Protein AF-E3KUC6-F1 (afdb_monomer)

Organism: Puccinia graminis f. sp. tritici (strain CRL 75-36-700-3 / race SCCL) (NCBI:txid418459)

Foldseek 3Di:
DDPVVVQLCCVPPVVPDDDDDDDPALCPLVVVVVVDPCVSDDDADAAFDALVQQLVLLLVLLVPDPLDDPVLSVVVNPDDSCLLCLQQPRHSVSSNQQSVLCSVPNDDSDNCSRPLLVVLLCLQPVCQPPDDALDHPVLLLVLLVCQLPDQQSKDAPVVNCVVSNPSNVVVCVVSLQKHWAAQHPNYDRGVVRDRGIMIHRSGSSNNSSSVVSNVVVVVD

Structure (mmCIF, N/CA/C/O backbone):
data_AF-E3KUC6-F1
#
_entry.id   AF-E3KUC6-F1
#
loop_
_atom_site.group_PDB
_atom_site.id
_atom_site.type_symbol
_atom_site.label_atom_id
_atom_site.label_alt_id
_atom_site.label_comp_id
_atom_site.label_asym_id
_atom_site.label_entity_id
_atom_site.label_seq_id
_atom_site.pdbx_PDB_ins_code
_atom_site.Cartn_x
_atom_site.Cartn_y
_atom_site.Cartn_z
_atom_site.occupancy
_atom_site.B_iso_or_equiv
_atom_site.auth_seq_id
_atom_site.auth_comp_id
_atom_site.auth_asym_id
_atom_site.auth_atom_id
_atom_site.pdbx_PDB_model_num
ATOM 1 N N . MET A 1 1 ? -1.853 -6.860 36.402 1.00 58.22 1 MET A N 1
ATOM 2 C CA . MET A 1 1 ? -2.004 -5.539 35.758 1.00 58.22 1 MET A CA 1
ATOM 3 C C . MET A 1 1 ? -1.285 -5.611 34.426 1.00 58.22 1 MET A C 1
ATOM 5 O O . MET A 1 1 ? -0.098 -5.914 34.433 1.00 58.22 1 MET A O 1
ATOM 9 N N . THR A 1 2 ? -1.995 -5.461 33.309 1.00 88.81 2 THR A N 1
ATOM 10 C CA . THR A 1 2 ? -1.381 -5.529 31.973 1.00 88.81 2 THR A CA 1
ATOM 11 C C . THR A 1 2 ? -0.718 -4.195 31.614 1.00 88.81 2 THR A C 1
ATOM 13 O O . THR A 1 2 ? -1.000 -3.165 32.232 1.00 88.81 2 THR A O 1
ATOM 16 N N . PHE A 1 3 ? 0.171 -4.193 30.615 1.00 91.38 3 PHE A N 1
ATOM 17 C CA . PHE A 1 3 ? 0.782 -2.958 30.107 1.00 91.38 3 PHE A CA 1
ATOM 18 C C . PHE A 1 3 ? -0.274 -1.938 29.647 1.00 91.38 3 PHE A C 1
ATOM 20 O O . PHE A 1 3 ? -0.135 -0.747 29.914 1.00 91.38 3 PHE A O 1
ATOM 27 N N . LEU A 1 4 ? -1.360 -2.400 29.021 1.00 92.25 4 LEU A N 1
ATOM 28 C CA . LEU A 1 4 ? -2.431 -1.526 28.542 1.00 92.25 4 LEU A CA 1
ATOM 29 C C . LEU A 1 4 ? -3.225 -0.897 29.696 1.00 92.25 4 LEU A C 1
ATOM 31 O O . LEU A 1 4 ? -3.530 0.292 29.639 1.00 92.25 4 LEU A O 1
ATOM 35 N N . ASP A 1 5 ? -3.461 -1.629 30.791 1.00 91.19 5 ASP A N 1
ATOM 36 C CA . ASP A 1 5 ? -4.077 -1.057 32.001 1.00 91.19 5 ASP A CA 1
ATOM 37 C C . ASP A 1 5 ? -3.212 0.061 32.597 1.00 91.19 5 ASP A C 1
ATOM 39 O O . ASP A 1 5 ? -3.712 1.098 33.046 1.00 91.19 5 ASP A O 1
ATOM 43 N N . PHE A 1 6 ? -1.892 -0.147 32.601 1.00 93.25 6 PHE A N 1
ATOM 44 C CA . PHE A 1 6 ? -0.929 0.868 33.012 1.00 93.25 6 PHE A CA 1
ATOM 45 C C . PHE A 1 6 ? -0.977 2.086 32.090 1.00 93.25 6 PHE A C 1
ATOM 47 O O . PHE A 1 6 ? -1.080 3.209 32.589 1.00 93.25 6 PHE A O 1
ATOM 54 N N . ALA A 1 7 ? -0.964 1.869 30.774 1.00 93.38 7 ALA A N 1
ATOM 55 C CA . ALA A 1 7 ? -1.003 2.931 29.781 1.00 93.38 7 ALA A CA 1
ATOM 56 C C . ALA A 1 7 ? -2.266 3.790 29.927 1.00 93.38 7 ALA A C 1
ATOM 58 O O . ALA A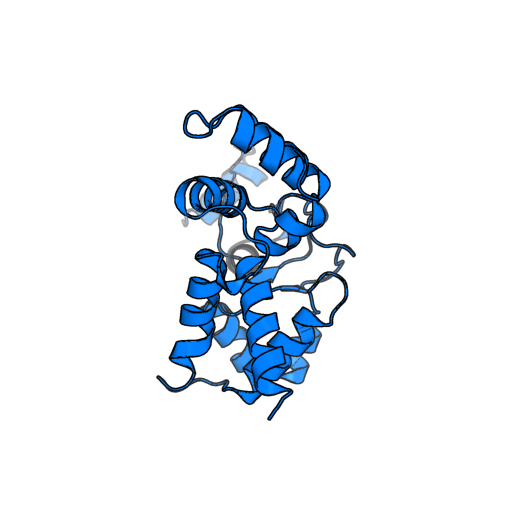 1 7 ? -2.168 5.014 30.030 1.00 93.38 7 ALA A O 1
ATOM 59 N N . VAL A 1 8 ? -3.441 3.162 30.044 1.00 92.19 8 VAL A N 1
ATOM 60 C CA . VAL A 1 8 ? -4.716 3.864 30.252 1.00 92.19 8 VAL A CA 1
ATOM 61 C C . VAL A 1 8 ? -4.691 4.652 31.558 1.00 92.19 8 VAL A C 1
ATOM 63 O O . VAL A 1 8 ? -5.057 5.827 31.569 1.00 92.19 8 VAL A O 1
ATOM 66 N N . ARG A 1 9 ? -4.224 4.062 32.666 1.00 93.25 9 ARG A N 1
ATOM 67 C CA . ARG A 1 9 ? -4.140 4.771 33.955 1.00 93.25 9 ARG A CA 1
ATOM 68 C C . ARG A 1 9 ? -3.259 6.017 33.861 1.00 93.25 9 ARG A C 1
ATOM 70 O O . ARG A 1 9 ? -3.657 7.076 34.342 1.00 93.25 9 ARG A O 1
ATOM 77 N N . MET A 1 10 ? -2.082 5.891 33.257 1.00 95.00 10 MET A N 1
ATOM 78 C CA . MET A 1 10 ? -1.089 6.963 33.212 1.00 95.00 10 MET A CA 1
ATOM 79 C C . MET A 1 10 ? -1.471 8.113 32.275 1.00 95.00 10 MET A C 1
ATOM 81 O O . MET A 1 10 ? -1.163 9.266 32.579 1.00 95.00 10 MET A O 1
ATOM 85 N N . THR A 1 11 ? -2.167 7.809 31.178 1.00 93.06 11 THR A N 1
ATOM 86 C CA . THR A 1 11 ? -2.593 8.794 30.170 1.00 93.06 11 THR A CA 1
ATOM 87 C C . THR A 1 11 ? -3.912 9.478 30.537 1.00 93.06 11 THR A C 1
ATOM 89 O O . THR A 1 11 ? -4.032 10.690 30.385 1.00 93.06 11 THR A O 1
ATOM 92 N N . THR A 1 12 ? -4.890 8.739 31.077 1.00 89.69 12 THR A N 1
ATOM 93 C CA . THR A 1 12 ? -6.247 9.272 31.321 1.00 89.69 12 THR A CA 1
ATOM 94 C C . THR A 1 12 ? -6.461 9.753 32.756 1.00 89.69 12 THR A C 1
ATOM 96 O O . THR A 1 12 ? -6.907 10.882 32.969 1.00 89.69 12 THR A O 1
ATOM 99 N N . LYS A 1 13 ? -6.145 8.908 33.749 1.00 89.06 13 LYS A N 1
ATOM 100 C CA . LYS A 1 13 ? -6.438 9.168 35.168 1.00 89.06 13 LYS A CA 1
ATOM 101 C C . LYS A 1 13 ? -5.367 10.036 35.807 1.00 89.06 13 LYS A C 1
ATOM 103 O O . LYS A 1 13 ? -5.680 11.055 36.408 1.00 89.06 13 LYS A O 1
ATOM 108 N N . GLU A 1 14 ? -4.110 9.617 35.685 1.00 92.75 14 GLU A N 1
ATOM 109 C CA . GLU A 1 14 ? -2.987 10.308 36.323 1.00 92.75 14 GLU A CA 1
ATOM 110 C C . GLU A 1 14 ? -2.443 11.458 35.472 1.00 92.75 14 GLU A C 1
ATOM 112 O O . GLU A 1 14 ? -1.869 12.387 36.031 1.00 92.75 14 GLU A O 1
ATOM 117 N N . LYS A 1 15 ? -2.638 11.411 34.145 1.00 90.81 15 LYS A N 1
ATOM 118 C CA . LYS A 1 15 ? -2.183 12.428 33.179 1.00 90.81 15 LYS A CA 1
ATOM 119 C C . LYS A 1 15 ? -0.698 12.791 33.338 1.00 90.81 15 LYS A C 1
ATOM 121 O O . LYS A 1 15 ? -0.318 13.954 33.248 1.00 90.81 15 LYS A O 1
ATOM 126 N N . LYS A 1 16 ? 0.145 11.788 33.606 1.00 95.38 16 LYS A N 1
ATOM 127 C CA . LYS A 1 16 ? 1.585 11.967 33.882 1.00 95.38 16 LYS A CA 1
ATOM 128 C C . LYS A 1 16 ? 2.481 11.758 32.665 1.00 95.38 16 LYS A C 1
ATOM 130 O O . LYS A 1 16 ? 3.650 12.123 32.713 1.00 95.38 16 LYS A O 1
ATOM 135 N N . MET A 1 17 ? 1.968 11.134 31.607 1.00 94.19 17 MET A N 1
ATOM 136 C CA . MET A 1 17 ? 2.732 10.842 30.392 1.00 94.19 17 MET A CA 1
ATOM 137 C C . MET A 1 17 ? 1.820 10.718 29.175 1.00 94.19 17 MET A C 1
ATOM 139 O O . MET A 1 17 ? 0.646 10.365 29.299 1.00 9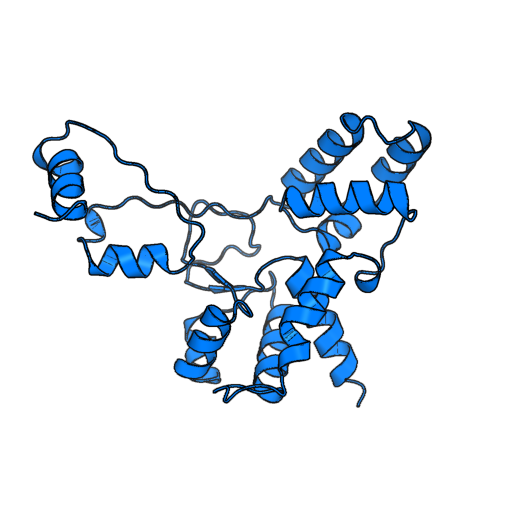4.19 17 MET A O 1
ATOM 143 N N . HIS A 1 18 ? 2.409 10.934 28.002 1.00 92.50 18 HIS A N 1
ATOM 144 C CA . HIS A 1 18 ? 1.843 10.549 26.715 1.00 92.50 18 HIS A CA 1
ATOM 145 C C . HIS A 1 18 ? 2.523 9.264 26.243 1.00 92.50 18 HIS A C 1
ATOM 147 O O . HIS A 1 18 ? 3.735 9.112 26.391 1.00 92.50 18 HIS A O 1
ATOM 153 N N . ILE A 1 19 ? 1.744 8.341 25.685 1.00 93.06 19 ILE A N 1
ATOM 154 C CA . ILE A 1 19 ? 2.250 7.085 25.128 1.00 93.06 19 ILE A CA 1
ATOM 155 C C . ILE A 1 19 ? 1.894 7.079 23.649 1.00 93.06 19 ILE A C 1
ATOM 157 O O . ILE A 1 19 ? 0.723 7.185 23.297 1.00 93.06 19 ILE A O 1
ATOM 161 N N . ILE A 1 20 ? 2.911 6.960 22.800 1.00 93.44 20 ILE A N 1
ATOM 162 C CA . ILE A 1 20 ? 2.752 6.845 21.351 1.00 93.44 20 ILE A CA 1
ATOM 163 C C . ILE A 1 20 ? 3.115 5.415 20.974 1.00 93.44 20 ILE A C 1
ATOM 165 O O . ILE A 1 20 ? 4.198 4.935 21.306 1.00 93.44 20 ILE A O 1
ATOM 169 N N . MET A 1 21 ? 2.199 4.738 20.289 1.00 92.38 21 MET A N 1
ATOM 170 C CA . MET A 1 21 ? 2.414 3.401 19.748 1.00 92.38 21 MET A CA 1
ATOM 171 C C . MET A 1 21 ? 2.437 3.493 18.228 1.00 92.38 21 MET A C 1
ATOM 173 O O . MET A 1 21 ? 1.585 4.151 17.633 1.00 92.38 21 MET A O 1
ATOM 177 N N . THR A 1 22 ? 3.401 2.827 17.602 1.00 93.62 22 THR A N 1
ATOM 178 C CA . THR A 1 22 ? 3.485 2.708 16.147 1.00 93.62 22 THR A CA 1
ATOM 179 C C . THR A 1 22 ? 3.367 1.241 15.762 1.00 93.62 22 THR A C 1
ATOM 181 O O . THR A 1 22 ? 3.875 0.358 16.452 1.00 93.62 22 THR A O 1
ATOM 184 N N . SER A 1 23 ? 2.657 0.974 14.671 1.00 92.69 23 SER A N 1
ATOM 185 C CA . SER A 1 23 ? 2.513 -0.367 14.117 1.00 92.69 23 SER A CA 1
ATOM 186 C C . SER A 1 23 ? 2.380 -0.278 12.604 1.00 92.69 23 SER A C 1
ATOM 188 O O . SER A 1 23 ? 1.742 0.640 12.090 1.00 92.69 23 SER A O 1
ATOM 190 N N . SER A 1 24 ? 2.984 -1.231 11.900 1.00 89.25 24 SER A N 1
ATOM 191 C CA . SER A 1 24 ? 2.771 -1.446 10.466 1.00 89.25 24 SER A CA 1
ATOM 192 C C . SER A 1 24 ? 1.603 -2.394 10.180 1.00 89.25 24 SER A C 1
ATOM 194 O O . SER A 1 24 ? 1.198 -2.527 9.029 1.00 89.25 24 SER A O 1
ATOM 196 N N . ASP A 1 25 ? 1.084 -3.075 11.205 1.00 89.12 25 ASP A N 1
ATOM 197 C CA . ASP A 1 25 ? -0.047 -3.989 11.076 1.00 89.12 25 ASP A CA 1
ATOM 198 C C . ASP A 1 25 ? -1.352 -3.196 10.928 1.00 89.12 25 ASP A C 1
ATOM 200 O O . ASP A 1 25 ? -1.753 -2.442 11.820 1.00 89.12 25 ASP A O 1
ATOM 204 N N . SER A 1 26 ? -2.042 -3.395 9.805 1.00 85.12 26 SER A N 1
ATOM 205 C CA . SER A 1 26 ? -3.329 -2.761 9.522 1.00 85.12 26 SER A CA 1
ATOM 206 C C . SER A 1 26 ? -4.437 -3.117 10.508 1.00 85.12 26 SER A C 1
ATOM 208 O O . SER A 1 26 ? -5.369 -2.329 10.680 1.00 85.12 26 SER A O 1
ATOM 210 N N . PHE A 1 27 ? -4.348 -4.271 11.169 1.00 89.81 27 PHE A N 1
ATOM 211 C CA . PHE A 1 27 ? -5.334 -4.729 12.147 1.00 89.81 27 PHE A CA 1
ATOM 212 C C . PHE A 1 27 ? -5.044 -4.241 13.561 1.00 89.81 27 PHE A C 1
ATOM 214 O O . PHE A 1 27 ? -5.841 -4.490 14.469 1.00 89.81 27 PHE A O 1
ATOM 221 N N . PHE A 1 28 ? -3.963 -3.482 13.761 1.00 90.69 28 PHE A N 1
ATOM 222 C CA . PHE A 1 28 ? -3.584 -2.974 15.074 1.00 90.69 28 PHE A CA 1
ATOM 223 C C . PHE A 1 28 ? -4.714 -2.188 15.750 1.00 90.69 28 PHE A C 1
ATOM 225 O O . PHE A 1 28 ? -4.989 -2.412 16.927 1.00 90.69 28 PHE A O 1
ATOM 232 N N . LEU A 1 29 ? -5.424 -1.326 15.007 1.00 88.38 29 LEU A N 1
ATOM 233 C CA . LEU A 1 29 ? -6.555 -0.559 15.547 1.00 88.38 29 LEU A CA 1
ATOM 234 C C . LEU A 1 29 ? -7.722 -1.456 15.981 1.00 88.38 29 LEU A C 1
ATOM 236 O O . LEU A 1 29 ? -8.335 -1.221 17.023 1.00 88.38 29 LEU A O 1
ATOM 240 N N . GLN A 1 30 ? -8.007 -2.516 15.221 1.00 88.31 30 GLN A N 1
ATOM 241 C CA . GLN A 1 30 ? -9.052 -3.473 15.579 1.00 88.31 30 GLN A CA 1
ATOM 242 C C . GLN A 1 30 ? -8.648 -4.305 16.801 1.00 88.31 30 GLN A C 1
ATOM 244 O O . GLN A 1 30 ? -9.482 -4.590 17.657 1.00 88.31 30 GLN A O 1
ATOM 249 N N . TRP A 1 31 ? -7.376 -4.693 16.894 1.00 92.12 31 TRP A N 1
ATOM 250 C CA . TRP A 1 31 ? -6.844 -5.423 18.038 1.00 92.12 31 TRP A CA 1
ATOM 251 C C . TRP A 1 31 ? -6.863 -4.568 19.310 1.00 92.12 31 TRP A C 1
ATOM 253 O O . TRP A 1 31 ? -7.435 -4.987 20.315 1.00 92.12 31 TRP A O 1
ATOM 263 N N . ILE A 1 32 ? -6.316 -3.350 19.274 1.00 91.50 32 ILE A N 1
ATOM 264 C CA . ILE A 1 32 ? -6.217 -2.502 20.469 1.00 91.50 32 ILE A CA 1
ATOM 265 C C . ILE A 1 32 ? -7.598 -2.068 20.977 1.00 91.50 32 ILE A C 1
ATOM 267 O O . ILE A 1 32 ? -7.810 -2.021 22.188 1.00 91.50 32 ILE A O 1
ATOM 271 N N . GLY A 1 33 ? -8.567 -1.854 20.078 1.00 89.88 33 GLY A N 1
ATOM 272 C CA . GLY A 1 33 ? -9.954 -1.547 20.441 1.00 89.88 33 GLY A CA 1
ATOM 273 C C . GLY A 1 33 ? -10.695 -2.697 21.138 1.00 89.88 33 GLY A C 1
ATOM 274 O O . GLY A 1 33 ? -11.687 -2.451 21.818 1.00 89.88 33 GLY A O 1
ATOM 275 N N . LYS A 1 34 ? -10.215 -3.946 21.019 1.00 91.00 34 LYS A N 1
ATOM 276 C CA . LYS A 1 34 ? -10.708 -5.086 21.819 1.00 91.00 34 LYS A CA 1
ATOM 277 C C . LYS A 1 34 ? -10.105 -5.109 23.226 1.00 91.00 34 LYS A C 1
ATOM 279 O O . LYS A 1 34 ? -10.679 -5.718 24.123 1.00 91.00 34 LYS A O 1
ATOM 284 N N . CYS A 1 35 ? -8.949 -4.475 23.411 1.00 91.06 35 CYS A N 1
ATOM 285 C CA . CYS A 1 35 ? -8.201 -4.489 24.665 1.00 91.06 35 CYS A CA 1
ATOM 286 C C . CYS A 1 35 ? -8.538 -3.297 25.571 1.00 91.06 35 CYS A C 1
ATOM 288 O O . CYS A 1 35 ? -8.553 -3.444 26.790 1.00 91.06 35 CYS A O 1
ATOM 290 N N . ILE A 1 36 ? -8.784 -2.118 24.994 1.00 91.00 36 ILE A N 1
ATOM 291 C CA . ILE A 1 36 ? -9.093 -0.881 25.724 1.00 91.00 36 ILE A CA 1
ATOM 292 C C . ILE A 1 36 ? -10.227 -0.115 25.042 1.00 91.00 36 ILE A C 1
ATOM 294 O O . ILE A 1 36 ? -10.462 -0.277 23.848 1.00 91.00 36 ILE A O 1
ATOM 298 N N . ASN A 1 37 ? -10.925 0.739 25.798 1.00 88.38 37 ASN A N 1
ATOM 299 C CA . ASN A 1 37 ? -12.006 1.555 25.248 1.00 88.38 37 ASN A CA 1
ATOM 300 C C . ASN A 1 37 ? -11.468 2.473 24.125 1.00 88.38 37 ASN A C 1
ATOM 302 O O . ASN A 1 37 ? -10.575 3.282 24.403 1.00 88.38 37 ASN A O 1
ATOM 306 N N . PRO A 1 38 ? -12.017 2.400 22.895 1.00 85.56 38 PRO A N 1
ATOM 307 C CA . PRO A 1 38 ? -11.585 3.231 21.773 1.00 85.56 38 PRO A CA 1
ATOM 308 C C . PRO A 1 38 ? -11.631 4.739 22.042 1.00 85.56 38 PRO A C 1
ATOM 310 O O . PRO A 1 38 ? -10.853 5.476 21.455 1.00 85.56 38 PRO A O 1
ATOM 313 N N . THR A 1 39 ? -12.475 5.218 22.964 1.00 87.00 39 THR A N 1
ATOM 314 C CA . THR A 1 39 ? -12.543 6.651 23.312 1.00 87.00 39 THR A CA 1
ATOM 315 C C . THR A 1 39 ? -11.305 7.168 24.049 1.00 87.00 39 THR A C 1
ATOM 317 O O . THR A 1 39 ? -11.216 8.360 24.326 1.00 87.00 39 THR A O 1
ATOM 320 N N . TYR A 1 40 ? -10.385 6.287 24.450 1.00 88.00 40 TYR A N 1
ATOM 321 C CA . TYR A 1 40 ? -9.108 6.658 25.070 1.00 88.00 40 TYR A CA 1
ATOM 322 C C . TYR A 1 40 ? -7.957 6.727 24.063 1.00 88.00 40 TYR A C 1
ATOM 324 O O . TYR A 1 40 ? -6.811 6.912 24.469 1.00 88.00 40 TYR A O 1
ATOM 332 N N . LEU A 1 41 ? -8.250 6.539 22.776 1.00 87.31 41 LEU A N 1
ATOM 333 C CA . LEU A 1 41 ? -7.268 6.470 21.710 1.00 87.31 41 LEU A CA 1
ATOM 334 C C . LEU A 1 41 ? -7.485 7.593 20.703 1.00 87.31 41 LEU A C 1
ATOM 336 O O . LEU A 1 41 ? -8.570 7.732 20.147 1.00 87.31 41 LEU A O 1
ATOM 340 N N . ASP A 1 42 ? -6.402 8.302 20.411 1.00 88.81 42 ASP A N 1
ATOM 341 C CA . ASP A 1 42 ? -6.253 9.049 19.170 1.00 88.81 42 ASP A CA 1
ATOM 342 C C . ASP A 1 42 ? -5.393 8.214 18.220 1.00 88.81 42 ASP A C 1
ATOM 344 O O . ASP A 1 42 ? -4.372 7.648 18.627 1.00 88.81 42 ASP A O 1
ATOM 348 N N . TRP A 1 43 ? -5.791 8.125 16.951 1.00 87.81 43 TRP A N 1
ATOM 349 C CA . TRP A 1 43 ? -5.026 7.407 15.939 1.00 87.81 43 TRP A CA 1
ATOM 350 C C . TRP A 1 43 ? -4.761 8.256 14.706 1.00 87.81 43 TRP A C 1
ATOM 352 O O . TRP A 1 43 ? -5.562 9.095 14.298 1.00 87.81 43 TRP A O 1
ATOM 362 N N . PHE A 1 44 ? -3.640 7.957 14.063 1.00 88.81 44 PHE A N 1
ATOM 363 C CA . PHE A 1 44 ? -3.272 8.507 12.771 1.00 88.81 44 PHE A CA 1
ATOM 364 C C . PHE A 1 44 ? -2.836 7.354 11.881 1.00 88.81 44 PHE A C 1
ATOM 366 O O . PHE A 1 44 ? -2.074 6.486 12.304 1.00 88.81 44 PHE A O 1
ATOM 373 N N . VAL A 1 45 ? -3.323 7.349 10.644 1.00 88.56 45 VAL A N 1
ATOM 374 C CA . VAL A 1 45 ? -2.832 6.428 9.622 1.00 88.56 45 VAL A CA 1
ATOM 375 C C . VAL A 1 45 ? -1.855 7.218 8.773 1.00 88.56 45 VAL A C 1
ATOM 377 O O . VAL A 1 45 ? -2.206 8.259 8.212 1.00 88.56 45 VAL A O 1
ATOM 380 N N . LEU A 1 46 ? -0.618 6.741 8.708 1.00 90.25 46 LEU A N 1
ATOM 381 C CA . LEU A 1 46 ? 0.379 7.281 7.797 1.00 90.25 46 LEU A CA 1
ATOM 382 C C . LEU A 1 46 ? 0.211 6.577 6.450 1.00 90.25 46 LEU A C 1
ATOM 384 O O . LEU A 1 46 ? 0.451 5.375 6.332 1.00 90.25 46 LEU A O 1
ATOM 388 N N . GLY A 1 47 ? -0.277 7.331 5.468 1.00 91.31 47 GLY A N 1
ATOM 389 C CA . GLY A 1 47 ? -0.359 6.894 4.080 1.00 91.31 47 GLY A CA 1
ATOM 390 C C . GLY A 1 47 ? 0.985 6.997 3.362 1.00 91.31 47 GLY A C 1
ATOM 391 O O . GLY A 1 47 ? 1.960 7.520 3.906 1.00 91.31 47 GLY A O 1
ATOM 392 N N . ASP A 1 48 ? 1.017 6.519 2.123 1.00 94.69 48 ASP A N 1
ATOM 393 C CA . ASP A 1 48 ? 2.131 6.759 1.211 1.00 94.69 48 ASP A CA 1
ATOM 394 C C . ASP A 1 48 ? 2.218 8.263 0.856 1.00 94.69 48 ASP A C 1
ATOM 396 O O . ASP A 1 48 ? 1.341 9.061 1.183 1.00 94.69 48 ASP A O 1
ATOM 400 N N . MET A 1 49 ? 3.284 8.697 0.184 1.00 95.94 49 MET A N 1
ATOM 401 C CA . MET A 1 49 ? 3.316 10.062 -0.344 1.00 95.94 49 MET A CA 1
ATOM 402 C C . MET A 1 49 ? 2.281 10.243 -1.462 1.00 95.94 49 MET A C 1
ATOM 404 O O . MET A 1 49 ? 2.105 9.379 -2.332 1.00 95.94 49 MET A O 1
ATOM 408 N N . THR A 1 50 ? 1.645 11.414 -1.484 1.00 94.12 50 THR A N 1
ATOM 409 C CA . THR A 1 50 ? 0.884 11.875 -2.654 1.00 94.12 50 THR A CA 1
ATOM 410 C C . THR A 1 50 ? 1.788 11.949 -3.883 1.00 94.12 50 THR A C 1
ATOM 412 O O . THR A 1 50 ? 3.016 11.942 -3.777 1.00 94.12 50 THR A O 1
ATOM 415 N N . ARG A 1 51 ? 1.193 12.059 -5.070 1.00 93.50 51 ARG A N 1
ATOM 416 C CA . ARG A 1 51 ? 1.937 12.197 -6.329 1.00 93.50 51 ARG A CA 1
ATOM 417 C C . ARG A 1 51 ? 2.964 13.336 -6.285 1.00 93.50 51 ARG A C 1
ATOM 419 O O . ARG A 1 51 ? 4.128 13.123 -6.620 1.00 93.50 51 ARG A O 1
ATOM 426 N N . ASP A 1 52 ? 2.562 14.503 -5.790 1.00 93.62 52 ASP A N 1
ATOM 427 C CA . ASP A 1 52 ? 3.427 15.686 -5.715 1.00 93.62 52 ASP A CA 1
ATOM 428 C C . ASP A 1 52 ? 4.527 15.549 -4.654 1.00 93.62 52 ASP A C 1
ATOM 430 O O . ASP A 1 52 ? 5.664 15.980 -4.855 1.00 93.62 52 ASP A O 1
ATOM 434 N N . GLU A 1 53 ? 4.215 14.949 -3.501 1.00 95.75 53 GLU A N 1
ATOM 435 C CA . GLU A 1 53 ? 5.210 14.635 -2.466 1.00 95.75 53 GLU A CA 1
ATOM 436 C C . GLU A 1 53 ? 6.228 13.609 -2.978 1.00 95.75 53 GLU A C 1
ATOM 438 O O . GLU A 1 53 ? 7.431 13.816 -2.827 1.00 95.75 53 GLU A O 1
ATOM 443 N N . ALA A 1 54 ? 5.763 12.554 -3.650 1.00 96.62 54 ALA A N 1
ATOM 444 C CA . ALA A 1 54 ? 6.606 11.513 -4.220 1.00 96.62 54 ALA A CA 1
ATOM 445 C C . ALA A 1 54 ? 7.512 12.054 -5.330 1.00 96.62 54 ALA A C 1
ATOM 447 O O . ALA A 1 54 ? 8.685 11.692 -5.384 1.00 96.62 54 ALA A O 1
ATOM 448 N N . HIS A 1 55 ? 7.007 12.952 -6.180 1.00 96.00 55 HIS A N 1
ATOM 449 C CA . HIS A 1 55 ? 7.816 13.595 -7.211 1.00 96.00 55 HIS A CA 1
ATOM 450 C C . HIS A 1 55 ? 8.903 14.495 -6.607 1.00 96.00 55 HIS A C 1
ATOM 452 O O . HIS A 1 55 ? 10.070 14.374 -6.976 1.00 96.00 55 HIS A O 1
ATOM 458 N N . ARG A 1 56 ? 8.560 15.336 -5.620 1.00 96.12 56 ARG A N 1
ATOM 459 C CA . ARG A 1 56 ? 9.555 16.152 -4.900 1.00 96.12 56 ARG A CA 1
ATOM 460 C C . ARG A 1 56 ? 10.611 15.289 -4.217 1.00 96.12 56 ARG A C 1
ATOM 462 O O . ARG A 1 56 ? 11.797 15.600 -4.284 1.00 96.12 56 ARG A O 1
ATOM 469 N N . TYR A 1 57 ? 10.186 14.195 -3.590 1.00 96.56 57 TYR A N 1
ATOM 470 C CA . TYR A 1 57 ? 11.103 13.244 -2.978 1.00 96.56 57 TYR A CA 1
ATOM 471 C C . TYR A 1 57 ? 11.999 12.560 -4.018 1.00 96.56 57 TYR A C 1
ATOM 473 O O . TYR A 1 57 ? 13.197 12.438 -3.791 1.00 96.56 57 TYR A O 1
ATOM 481 N N . PHE A 1 58 ? 11.456 12.159 -5.171 1.00 96.00 58 PHE A N 1
ATOM 482 C CA . PHE A 1 58 ? 12.232 11.575 -6.266 1.00 96.00 58 PHE A CA 1
ATOM 483 C C . PHE A 1 58 ? 13.323 12.525 -6.761 1.00 96.00 58 PHE A C 1
ATOM 485 O O . PHE A 1 58 ? 14.469 12.100 -6.871 1.00 96.00 58 PHE A O 1
ATOM 492 N N . LEU A 1 59 ? 12.999 13.800 -7.004 1.00 95.00 59 LEU A N 1
ATOM 493 C CA . LEU A 1 59 ? 13.989 14.801 -7.415 1.00 95.00 59 LEU A CA 1
ATOM 494 C C . LEU A 1 59 ? 15.083 14.971 -6.354 1.00 95.00 59 LEU A C 1
ATOM 496 O O . LEU A 1 59 ? 16.266 14.928 -6.679 1.00 95.00 59 LEU A O 1
ATOM 500 N N . HIS A 1 60 ? 14.703 15.055 -5.077 1.00 94.88 60 HIS A N 1
ATOM 501 C CA . HIS A 1 60 ? 15.664 15.133 -3.977 1.00 94.88 60 HIS A CA 1
ATOM 502 C C . HIS A 1 60 ? 16.572 13.892 -3.895 1.00 94.88 60 HIS A C 1
ATOM 504 O O . HIS A 1 60 ? 17.793 14.010 -3.769 1.00 94.88 60 HIS A O 1
ATOM 510 N N . ALA A 1 61 ? 15.995 12.693 -3.996 1.00 94.31 61 ALA A N 1
ATOM 511 C CA . ALA A 1 61 ? 16.740 11.438 -3.995 1.00 94.31 61 ALA A CA 1
ATOM 512 C C . ALA A 1 61 ? 17.678 11.336 -5.209 1.00 94.31 61 ALA A C 1
ATOM 514 O O . ALA A 1 61 ? 18.780 10.813 -5.094 1.00 94.31 61 ALA A O 1
ATOM 515 N N . LEU A 1 62 ? 17.268 11.869 -6.363 1.00 92.81 62 LEU A N 1
ATOM 516 C CA . LEU A 1 62 ? 18.063 11.892 -7.586 1.00 92.81 62 LEU A CA 1
ATOM 517 C C . LEU A 1 62 ? 19.267 12.838 -7.484 1.00 92.81 62 LEU A C 1
ATOM 519 O O . LEU A 1 62 ? 20.373 12.472 -7.883 1.00 92.81 62 LEU A O 1
ATOM 523 N N . GLU A 1 63 ? 19.062 14.039 -6.941 1.00 91.19 63 GLU A N 1
ATOM 524 C CA . GLU A 1 63 ? 20.120 15.034 -6.733 1.00 91.19 63 GLU A CA 1
ATOM 525 C C . GLU A 1 63 ? 21.181 14.539 -5.744 1.00 91.19 63 GLU A C 1
ATOM 527 O O . GLU A 1 63 ? 22.383 14.688 -5.990 1.00 91.19 63 GLU A O 1
ATOM 532 N N . THR A 1 64 ? 20.733 13.910 -4.653 1.00 90.31 64 THR A N 1
ATOM 533 C CA . THR A 1 64 ? 21.590 13.430 -3.557 1.00 90.31 64 THR A CA 1
ATOM 534 C C . THR A 1 64 ? 22.288 12.096 -3.842 1.00 90.31 64 THR A C 1
ATOM 536 O O . THR A 1 64 ? 23.242 11.751 -3.141 1.00 90.31 64 THR A O 1
ATOM 539 N N . ASP A 1 65 ? 21.882 11.349 -4.876 1.00 88.00 65 ASP A N 1
ATOM 540 C CA . ASP A 1 65 ? 22.510 10.070 -5.221 1.00 88.00 65 ASP A CA 1
ATOM 541 C C . ASP A 1 65 ? 23.899 10.274 -5.851 1.00 88.00 65 ASP A C 1
ATOM 543 O O . ASP A 1 65 ? 24.049 10.734 -6.987 1.00 88.00 65 ASP A O 1
ATOM 547 N N . CYS A 1 66 ? 24.940 9.879 -5.117 1.00 85.25 66 CYS A N 1
ATOM 548 C CA . CYS A 1 66 ? 26.334 9.994 -5.546 1.00 85.25 66 CYS A CA 1
ATOM 549 C C . CYS A 1 66 ? 26.753 8.979 -6.624 1.00 85.25 66 CYS A C 1
ATOM 551 O O . CYS A 1 66 ? 27.847 9.089 -7.173 1.00 85.25 66 CYS A O 1
ATOM 553 N N . ARG A 1 67 ? 25.916 7.980 -6.937 1.00 84.94 67 ARG A N 1
ATOM 554 C CA . ARG A 1 67 ? 26.229 6.924 -7.919 1.00 84.94 67 ARG A CA 1
ATOM 555 C C . ARG A 1 67 ? 25.856 7.327 -9.342 1.00 84.94 67 ARG A C 1
ATOM 557 O O . ARG A 1 67 ? 26.295 6.691 -10.301 1.00 84.94 67 ARG A O 1
ATOM 564 N N . LEU A 1 68 ? 25.003 8.335 -9.503 1.00 85.00 68 LEU A N 1
ATOM 565 C CA . LEU A 1 68 ? 24.543 8.792 -10.808 1.00 85.00 68 LEU A CA 1
ATOM 566 C C . LEU A 1 68 ? 25.454 9.884 -11.363 1.00 85.00 68 LEU A C 1
ATOM 568 O O . LEU A 1 68 ? 25.767 10.851 -10.677 1.00 85.00 68 LEU A O 1
ATOM 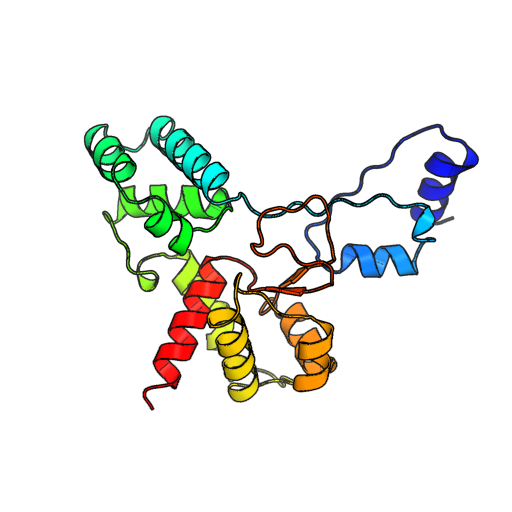572 N N . SER A 1 69 ? 25.830 9.748 -12.637 1.00 86.38 69 SER A N 1
ATOM 573 C CA . SER A 1 69 ? 26.417 10.855 -13.389 1.00 86.38 69 SER A CA 1
ATOM 574 C C . SER A 1 69 ? 25.384 11.963 -13.599 1.00 86.38 69 SER A C 1
ATOM 576 O O . SER A 1 69 ? 24.185 11.688 -13.695 1.00 86.38 69 SER A O 1
ATOM 578 N N . GLU A 1 70 ? 25.848 13.202 -13.743 1.00 87.19 70 GLU A N 1
ATOM 579 C CA . GLU A 1 70 ? 24.982 14.363 -13.992 1.00 87.19 70 GLU A CA 1
ATOM 580 C C . GLU A 1 70 ? 24.120 14.191 -15.253 1.00 87.19 70 GLU A C 1
ATOM 582 O O . GLU A 1 70 ? 22.940 14.525 -15.250 1.00 87.19 70 GLU A O 1
ATOM 587 N N . GLU A 1 71 ? 24.647 13.544 -16.297 1.00 86.12 71 GLU A N 1
ATOM 588 C CA . GLU A 1 71 ? 23.872 13.189 -17.495 1.00 86.12 71 GLU A CA 1
ATOM 589 C C . GLU A 1 71 ? 22.693 12.252 -17.183 1.00 86.12 71 GLU A C 1
ATOM 591 O O . GLU A 1 71 ? 21.586 12.442 -17.691 1.00 86.12 71 GLU A O 1
ATOM 596 N N . LYS A 1 72 ? 22.897 11.242 -16.321 1.00 85.38 72 LYS A N 1
ATOM 597 C CA . LYS A 1 72 ? 21.823 10.321 -15.917 1.00 85.38 72 LYS A CA 1
ATOM 598 C C . LYS A 1 72 ? 20.806 11.015 -15.016 1.00 85.38 72 LYS A C 1
ATOM 600 O O . LYS A 1 72 ? 19.620 10.716 -15.132 1.00 85.38 72 LYS A O 1
ATOM 605 N N . LYS A 1 73 ? 21.247 11.933 -14.149 1.00 89.69 73 LYS A N 1
ATOM 606 C CA . LYS A 1 73 ? 20.349 12.764 -13.335 1.00 89.69 73 LYS A CA 1
ATOM 607 C C . LYS A 1 73 ? 19.495 13.670 -14.218 1.00 89.69 73 LYS A C 1
ATOM 609 O O . LYS A 1 73 ? 18.282 13.671 -14.065 1.00 89.69 73 LYS A O 1
ATOM 614 N N . ALA A 1 74 ? 20.085 14.353 -15.197 1.00 88.19 74 ALA A N 1
ATOM 615 C CA . ALA A 1 74 ? 19.342 15.191 -16.136 1.00 88.19 74 ALA A CA 1
ATOM 616 C C . ALA A 1 74 ? 18.317 14.379 -16.946 1.00 88.19 74 ALA A C 1
ATOM 618 O O . ALA A 1 74 ? 17.158 14.777 -17.060 1.00 88.19 74 ALA A O 1
ATOM 619 N N . MET A 1 75 ? 18.710 13.200 -17.444 1.00 88.06 75 MET A N 1
ATOM 620 C CA . MET A 1 75 ? 17.793 12.291 -18.138 1.00 88.06 75 MET A CA 1
ATOM 621 C C . MET A 1 75 ? 16.625 11.873 -17.233 1.00 88.06 75 MET A C 1
ATOM 623 O O . MET A 1 75 ? 15.470 12.014 -17.624 1.00 88.06 75 MET A O 1
ATOM 627 N N . LEU A 1 76 ? 16.908 11.388 -16.021 1.00 87.00 76 LEU A N 1
ATOM 628 C CA . LEU A 1 76 ? 15.885 10.927 -15.078 1.00 87.00 76 LEU A CA 1
ATOM 629 C C . LEU A 1 76 ? 14.983 12.056 -14.571 1.00 87.00 76 LEU A C 1
ATOM 631 O O . LEU A 1 76 ? 13.788 11.837 -14.399 1.00 87.00 76 LEU A O 1
ATOM 635 N N . GLY A 1 77 ? 15.534 13.252 -14.370 1.00 86.81 77 GLY A N 1
ATOM 636 C CA . GLY A 1 77 ? 14.783 14.439 -13.968 1.00 86.81 77 GLY A CA 1
ATOM 637 C C . GLY A 1 77 ? 13.824 14.939 -15.050 1.00 86.81 77 GLY A C 1
ATOM 638 O O . GLY A 1 77 ? 12.853 15.612 -14.728 1.00 86.81 77 GLY A O 1
ATOM 639 N N . SER A 1 78 ? 14.059 14.578 -16.318 1.00 87.31 78 SER A N 1
ATOM 640 C CA . SER A 1 78 ? 13.163 14.899 -17.438 1.00 87.31 78 SER A CA 1
ATOM 641 C C . SER A 1 78 ? 12.013 13.903 -17.630 1.00 87.31 78 SER A C 1
ATOM 643 O O . SER A 1 78 ? 11.129 14.138 -18.454 1.00 87.31 78 SER A O 1
ATOM 645 N N . VAL A 1 79 ? 12.021 12.780 -16.903 1.00 87.62 79 VAL A N 1
ATOM 646 C CA . VAL A 1 79 ? 10.971 11.765 -17.014 1.00 87.62 79 VAL A CA 1
ATOM 647 C C . VAL A 1 79 ? 9.685 12.289 -16.390 1.00 87.62 79 VAL A C 1
ATOM 649 O O . VAL A 1 79 ? 9.689 12.864 -15.303 1.00 87.62 79 VAL A O 1
ATOM 652 N N . ASP A 1 80 ? 8.577 12.025 -17.074 1.00 89.12 80 ASP A N 1
ATOM 653 C CA . ASP A 1 80 ? 7.233 12.302 -16.588 1.00 89.12 80 ASP A CA 1
ATOM 654 C C . ASP A 1 80 ? 6.991 11.708 -15.183 1.00 89.12 80 ASP A C 1
ATOM 656 O O . ASP A 1 80 ? 7.241 10.524 -14.920 1.00 89.12 80 ASP A O 1
ATOM 660 N N . SER A 1 81 ? 6.501 12.549 -14.270 1.00 90.19 81 SER A N 1
ATOM 661 C CA . SER A 1 81 ? 6.303 12.193 -12.864 1.00 90.19 81 SER A CA 1
ATOM 662 C C . SER A 1 81 ? 5.251 11.098 -12.696 1.00 90.19 81 SER A C 1
ATOM 664 O O . SER A 1 81 ? 5.420 10.216 -11.846 1.00 90.19 81 SER A O 1
ATOM 666 N N . ASP A 1 82 ? 4.222 11.092 -13.546 1.00 92.69 82 ASP A N 1
ATOM 667 C CA . ASP A 1 82 ? 3.164 10.083 -13.544 1.00 92.69 82 ASP A CA 1
ATOM 668 C C . ASP A 1 82 ? 3.718 8.704 -13.888 1.00 92.69 82 ASP A C 1
ATOM 670 O O . ASP A 1 82 ? 3.351 7.706 -13.264 1.00 92.69 82 ASP A O 1
ATOM 674 N N . THR A 1 83 ? 4.652 8.639 -14.834 1.00 91.19 83 THR A N 1
ATOM 675 C CA . THR A 1 83 ? 5.318 7.398 -15.230 1.00 91.19 83 THR A CA 1
ATOM 676 C C . THR A 1 83 ? 6.082 6.771 -14.062 1.00 91.19 83 THR A C 1
ATOM 678 O O . THR A 1 83 ? 5.951 5.568 -13.815 1.00 91.19 83 THR A O 1
ATOM 681 N N . ILE A 1 84 ? 6.835 7.572 -13.300 1.00 91.81 84 ILE A N 1
ATOM 682 C CA . ILE A 1 84 ? 7.571 7.079 -12.126 1.00 91.81 84 ILE A CA 1
ATOM 683 C C . ILE A 1 84 ? 6.602 6.682 -11.015 1.00 91.81 84 ILE A C 1
ATOM 685 O O . ILE A 1 84 ? 6.673 5.560 -10.506 1.00 91.81 84 ILE A O 1
ATOM 689 N N . TYR A 1 85 ? 5.645 7.555 -10.690 1.00 95.56 85 TYR A N 1
ATOM 690 C CA . TYR A 1 85 ? 4.657 7.298 -9.645 1.00 95.56 85 TYR A CA 1
ATOM 691 C C . TYR A 1 85 ? 3.836 6.039 -9.935 1.00 95.56 85 TYR A C 1
ATOM 693 O O . TYR A 1 85 ? 3.565 5.247 -9.034 1.00 95.56 85 TYR A O 1
ATOM 701 N N . ARG A 1 86 ? 3.506 5.781 -11.204 1.00 95.00 86 ARG A N 1
ATOM 702 C CA . ARG A 1 86 ? 2.801 4.568 -11.627 1.00 95.00 86 ARG A CA 1
ATOM 703 C C . ARG A 1 86 ? 3.567 3.290 -11.278 1.00 95.00 86 ARG A C 1
ATOM 705 O O . ARG A 1 86 ? 2.924 2.280 -10.989 1.00 95.00 86 ARG A O 1
ATOM 712 N N . LEU A 1 87 ? 4.899 3.318 -11.291 1.00 95.00 87 LEU A N 1
ATOM 713 C CA . LEU A 1 87 ? 5.754 2.173 -10.968 1.00 95.00 87 LEU A CA 1
ATOM 714 C C . LEU A 1 87 ? 6.029 2.052 -9.468 1.00 95.00 87 LEU A C 1
ATOM 716 O O . LEU A 1 87 ? 5.930 0.960 -8.906 1.00 95.00 87 LEU A O 1
ATOM 720 N N . THR A 1 88 ? 6.398 3.159 -8.827 1.00 96.31 88 THR A N 1
ATOM 721 C CA . THR A 1 88 ? 6.940 3.160 -7.461 1.00 96.31 88 THR A CA 1
ATOM 722 C C . THR A 1 88 ? 5.890 3.454 -6.402 1.00 96.31 88 THR A C 1
ATOM 724 O O . THR A 1 88 ? 6.019 3.006 -5.263 1.00 96.31 88 THR A O 1
ATOM 727 N N . GLY A 1 89 ? 4.853 4.207 -6.763 1.00 95.88 89 GLY A N 1
ATOM 728 C CA . GLY A 1 89 ? 3.937 4.831 -5.821 1.00 95.88 89 GLY A CA 1
ATOM 729 C C . GLY A 1 89 ? 4.655 5.862 -4.957 1.00 95.88 89 GLY A C 1
ATOM 730 O O . GLY A 1 89 ? 5.725 6.362 -5.312 1.00 95.88 89 GLY A O 1
ATOM 731 N N . GLY A 1 90 ? 4.071 6.140 -3.794 1.00 95.94 90 GLY A N 1
ATOM 732 C CA . GLY A 1 90 ? 4.569 7.138 -2.853 1.00 95.94 90 GLY A CA 1
ATOM 733 C C . GLY A 1 90 ? 5.507 6.620 -1.766 1.00 95.94 90 GLY A C 1
ATOM 734 O O . GLY A 1 90 ? 5.783 7.359 -0.826 1.00 95.94 90 GLY A O 1
ATOM 735 N N . ARG A 1 91 ? 5.985 5.368 -1.819 1.00 96.19 91 ARG A N 1
ATOM 736 C CA . ARG A 1 91 ? 6.905 4.857 -0.785 1.00 96.19 91 ARG A CA 1
ATOM 737 C C . ARG A 1 91 ? 8.363 5.143 -1.147 1.00 96.19 91 ARG A C 1
ATOM 739 O O . ARG A 1 91 ? 8.804 4.676 -2.202 1.00 96.19 91 ARG A O 1
ATOM 746 N N . PRO A 1 92 ? 9.146 5.780 -0.253 1.00 96.31 92 PRO A N 1
ATOM 747 C CA . PRO A 1 92 ? 10.563 6.071 -0.488 1.00 96.31 92 PRO A CA 1
ATOM 748 C C . PRO A 1 92 ? 11.375 4.859 -0.950 1.00 96.31 92 PRO A C 1
ATOM 750 O O . PRO A 1 92 ? 12.096 4.935 -1.940 1.00 96.31 92 PRO A O 1
ATOM 753 N N . ILE A 1 93 ? 11.162 3.698 -0.318 1.00 96.50 93 ILE A N 1
ATOM 754 C CA . ILE A 1 93 ? 11.895 2.463 -0.632 1.00 96.50 93 ILE A CA 1
ATOM 755 C C . ILE A 1 93 ? 11.766 2.035 -2.103 1.00 96.50 93 ILE A C 1
ATOM 757 O O . ILE A 1 93 ? 12.724 1.526 -2.686 1.00 96.50 93 ILE A O 1
ATOM 761 N N . PHE A 1 94 ? 10.604 2.241 -2.733 1.00 97.69 94 PHE A N 1
ATOM 762 C CA . PHE A 1 94 ? 10.415 1.892 -4.142 1.00 97.69 94 PHE A CA 1
ATOM 763 C C . PHE A 1 94 ? 10.991 2.956 -5.069 1.00 97.69 94 PHE A C 1
ATOM 765 O O . PHE A 1 94 ? 11.573 2.596 -6.090 1.00 97.69 94 PHE A O 1
ATOM 772 N N . ILE A 1 95 ? 10.893 4.232 -4.695 1.00 96.69 95 ILE A N 1
ATOM 773 C CA . ILE A 1 95 ? 11.497 5.345 -5.435 1.00 96.69 95 ILE A CA 1
ATOM 774 C C . ILE A 1 95 ? 13.020 5.164 -5.496 1.00 96.69 95 ILE A C 1
ATOM 776 O O . ILE A 1 95 ? 13.601 5.107 -6.580 1.00 96.69 95 ILE A O 1
ATOM 780 N N . GLU A 1 96 ? 13.665 4.951 -4.349 1.00 95.25 96 GLU A N 1
ATOM 781 C CA . GLU A 1 96 ? 15.102 4.672 -4.268 1.00 95.25 96 GLU A CA 1
ATOM 782 C C . GLU A 1 96 ? 15.488 3.394 -5.030 1.00 95.25 96 GLU A C 1
ATOM 784 O O . GLU A 1 96 ? 16.509 3.345 -5.726 1.00 95.25 96 GLU A O 1
ATOM 789 N N . SER A 1 97 ? 14.664 2.342 -4.939 1.00 95.81 97 SER A N 1
ATOM 790 C CA . SER A 1 97 ? 14.908 1.093 -5.668 1.00 95.81 97 SER A CA 1
ATOM 791 C C . SER A 1 97 ? 14.840 1.287 -7.183 1.00 95.81 97 SER A C 1
ATOM 793 O O . SER A 1 97 ? 15.616 0.657 -7.907 1.00 95.81 97 SER A O 1
ATOM 795 N N . TYR A 1 98 ? 13.948 2.155 -7.666 1.00 95.12 98 TYR A N 1
ATOM 796 C CA . TYR A 1 98 ? 13.846 2.502 -9.080 1.00 95.12 98 TYR A CA 1
ATOM 797 C C . TYR A 1 98 ? 15.091 3.255 -9.551 1.00 95.12 98 TYR A C 1
ATOM 799 O O . TYR A 1 98 ? 15.725 2.821 -10.512 1.00 95.12 98 TYR A O 1
ATOM 807 N N . ILE A 1 99 ? 15.512 4.298 -8.824 1.00 94.00 99 ILE A N 1
ATOM 808 C CA . ILE A 1 99 ? 16.734 5.068 -9.123 1.00 94.00 99 ILE A CA 1
ATOM 809 C C . ILE A 1 99 ? 17.948 4.132 -9.229 1.00 94.00 99 ILE A C 1
ATOM 811 O O . ILE A 1 99 ? 18.676 4.139 -10.226 1.00 94.00 99 ILE A O 1
ATOM 815 N N . ARG A 1 100 ? 18.121 3.246 -8.241 1.00 93.00 100 ARG A N 1
ATOM 816 C CA . ARG A 1 100 ? 19.195 2.243 -8.229 1.00 93.00 100 ARG A CA 1
ATOM 817 C C . ARG A 1 100 ? 19.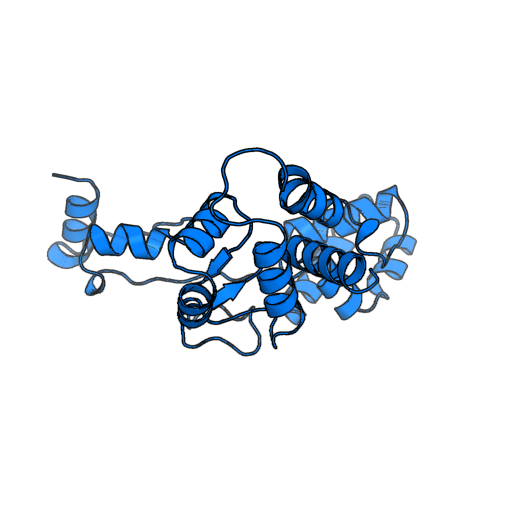128 1.292 -9.429 1.00 93.00 100 ARG A C 1
ATOM 819 O O . ARG A 1 100 ? 20.165 0.975 -10.008 1.00 93.00 100 ARG A O 1
ATOM 826 N N . GLN A 1 101 ? 17.942 0.823 -9.812 1.00 93.50 101 GLN A N 1
ATOM 827 C CA . GLN A 1 101 ? 17.796 -0.084 -10.954 1.00 93.50 101 GLN A CA 1
ATOM 828 C C . GLN A 1 101 ? 18.045 0.616 -12.288 1.00 93.50 101 GLN A C 1
ATOM 830 O O . GLN A 1 101 ? 18.675 0.019 -13.159 1.00 93.50 101 GLN A O 1
ATOM 835 N N . VAL A 1 102 ? 17.635 1.877 -12.443 1.00 90.88 102 VAL A N 1
ATOM 836 C CA . VAL A 1 102 ? 17.959 2.655 -13.646 1.00 90.88 102 VAL A CA 1
ATOM 837 C C . VAL A 1 102 ? 19.461 2.904 -13.749 1.00 90.88 102 VAL A C 1
ATOM 839 O O . VAL A 1 102 ? 20.030 2.779 -14.835 1.00 90.88 102 VAL A O 1
ATOM 842 N N . HIS A 1 103 ? 20.136 3.174 -12.628 1.00 88.50 103 HIS A N 1
ATOM 843 C CA . HIS A 1 103 ? 21.595 3.276 -12.609 1.00 88.50 103 HIS A CA 1
ATOM 844 C C . HIS A 1 103 ? 22.264 2.010 -13.178 1.00 88.50 103 HIS A C 1
ATOM 846 O O . HIS A 1 103 ? 23.167 2.133 -14.011 1.00 88.50 103 HIS A O 1
ATOM 852 N N . GLN A 1 104 ? 21.792 0.828 -12.759 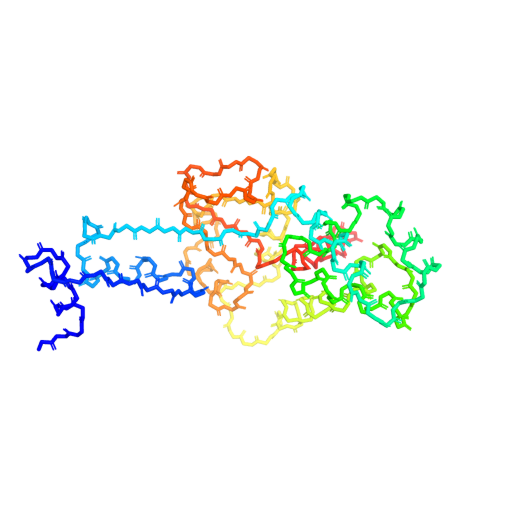1.00 88.81 104 GLN A N 1
ATOM 853 C CA . GLN A 1 104 ? 22.360 -0.485 -13.097 1.00 88.81 104 GLN A CA 1
ATOM 854 C C . GLN A 1 104 ? 21.961 -1.008 -14.485 1.00 88.81 104 GLN A C 1
ATOM 856 O O . GLN A 1 104 ? 22.780 -1.613 -15.167 1.00 88.81 104 GLN A O 1
ATOM 861 N N . SER A 1 105 ? 20.702 -0.824 -14.886 1.00 89.25 105 SER A N 1
ATOM 862 C CA . SER A 1 105 ? 20.083 -1.517 -16.033 1.00 89.25 105 SER A CA 1
ATOM 863 C C . SER A 1 105 ? 19.555 -0.572 -17.120 1.00 89.25 105 SER A C 1
ATOM 865 O O . SER A 1 105 ? 18.933 -1.025 -18.084 1.00 89.25 105 SER A O 1
ATOM 867 N N . GLY A 1 106 ? 19.782 0.735 -16.969 1.00 88.62 106 GLY A N 1
ATOM 868 C CA . GLY A 1 106 ? 19.249 1.767 -17.854 1.00 88.62 106 GLY A CA 1
ATOM 869 C C . GLY A 1 106 ? 17.774 2.079 -17.596 1.00 88.62 106 GLY A C 1
ATOM 870 O O . GLY A 1 106 ? 17.108 1.423 -16.797 1.00 88.62 106 GLY A O 1
ATOM 871 N N . PHE A 1 107 ? 17.269 3.110 -18.272 1.00 90.44 107 PHE A N 1
ATOM 872 C CA . PHE A 1 107 ? 15.890 3.574 -18.128 1.00 90.44 107 PHE A CA 1
ATOM 873 C C . PHE A 1 107 ? 14.868 2.513 -18.576 1.00 90.44 107 PHE A C 1
ATOM 875 O O . PHE A 1 107 ? 15.092 1.762 -19.535 1.00 90.44 107 PHE A O 1
ATOM 882 N N . PHE A 1 108 ? 13.731 2.452 -17.880 1.00 92.31 108 PHE A N 1
ATOM 883 C CA . PHE A 1 108 ? 12.607 1.593 -18.235 1.00 92.31 108 PHE A CA 1
ATOM 884 C C . PHE A 1 108 ? 11.284 2.164 -17.734 1.00 92.31 108 PHE A C 1
ATOM 886 O O . PHE A 1 108 ? 11.215 2.763 -16.669 1.00 92.31 108 PHE A O 1
ATOM 893 N N . VAL A 1 109 ? 10.223 1.893 -18.491 1.00 91.38 109 VAL A N 1
ATOM 894 C CA . VAL A 1 109 ? 8.835 2.213 -18.113 1.00 91.38 109 VAL A CA 1
ATOM 895 C C . VAL A 1 109 ? 7.966 0.967 -17.961 1.00 91.38 109 VAL A C 1
ATOM 897 O O . VAL A 1 109 ? 6.878 1.034 -17.400 1.00 91.38 109 VAL A O 1
ATOM 900 N N . ASP A 1 110 ? 8.444 -0.178 -18.455 1.00 92.81 110 ASP A N 1
ATOM 901 C CA . ASP A 1 110 ? 7.754 -1.457 -18.325 1.00 92.81 110 ASP A CA 1
ATOM 902 C C . ASP A 1 110 ? 7.776 -1.918 -16.856 1.00 92.81 110 ASP A C 1
ATOM 904 O O . ASP A 1 110 ? 8.867 -2.161 -16.318 1.00 92.81 110 ASP A O 1
ATOM 908 N N . PRO A 1 111 ? 6.606 -2.094 -16.206 1.00 93.31 111 PRO A N 1
ATOM 909 C CA . PRO A 1 111 ? 6.534 -2.588 -14.839 1.00 93.31 111 PRO A CA 1
ATOM 910 C C . PRO A 1 111 ? 7.262 -3.915 -14.620 1.00 93.31 111 PRO A C 1
ATOM 912 O O . PRO A 1 111 ? 7.841 -4.106 -13.556 1.00 93.31 111 PRO A O 1
ATOM 915 N N . LEU A 1 112 ? 7.318 -4.816 -15.605 1.00 92.06 112 LEU A N 1
ATOM 916 C CA . LEU A 1 112 ? 8.000 -6.109 -15.449 1.00 92.06 112 LEU A CA 1
ATOM 917 C C . LEU A 1 112 ? 9.529 -5.999 -15.430 1.00 92.06 112 LEU A C 1
ATOM 919 O O . LEU A 1 112 ? 10.221 -6.920 -14.980 1.00 92.06 112 LEU A O 1
ATOM 923 N N . ARG A 1 113 ? 10.089 -4.871 -15.875 1.00 94.88 113 ARG A N 1
ATOM 924 C CA . ARG A 1 113 ? 11.516 -4.585 -15.688 1.00 94.88 113 ARG A CA 1
ATOM 925 C C . ARG A 1 113 ? 11.820 -4.134 -14.262 1.00 94.88 113 ARG A C 1
ATOM 927 O O . ARG A 1 113 ? 12.960 -4.288 -13.830 1.00 94.88 113 ARG A O 1
ATOM 934 N N . PHE A 1 114 ? 10.813 -3.681 -13.512 1.00 96.25 114 PHE A N 1
ATOM 935 C CA . PHE A 1 114 ? 10.972 -3.254 -12.131 1.00 96.25 114 PHE A CA 1
ATOM 936 C C . PHE A 1 114 ? 10.954 -4.451 -11.170 1.00 96.25 114 PHE A C 1
ATOM 938 O O . PHE A 1 114 ? 9.941 -5.130 -10.991 1.00 96.25 114 PHE A O 1
ATOM 945 N N . GLN A 1 115 ? 12.083 -4.719 -10.512 1.00 96.56 115 GLN A N 1
ATOM 946 C CA . GLN A 1 115 ? 12.250 -5.886 -9.638 1.00 96.56 115 GLN A CA 1
ATOM 947 C C . GLN A 1 115 ? 11.175 -6.019 -8.533 1.00 96.56 115 GLN A C 1
ATOM 949 O O . GLN A 1 115 ? 10.669 -7.133 -8.384 1.00 96.56 115 GLN A O 1
ATOM 954 N N . PRO A 1 116 ? 10.744 -4.955 -7.823 1.00 97.12 116 PRO A N 1
ATOM 955 C CA . PRO A 1 116 ? 9.633 -5.033 -6.871 1.00 97.12 116 PRO A CA 1
ATOM 956 C C . PRO A 1 116 ? 8.317 -5.542 -7.470 1.00 97.12 116 PRO A C 1
ATOM 958 O O . PRO A 1 116 ? 7.609 -6.294 -6.809 1.00 97.12 116 PRO A O 1
ATOM 961 N N . VAL A 1 117 ? 7.998 -5.200 -8.724 1.00 96.44 117 VAL A N 1
ATOM 962 C CA . VAL A 1 117 ? 6.780 -5.684 -9.403 1.00 96.44 117 VAL A CA 1
ATOM 963 C C . VAL A 1 117 ? 6.893 -7.175 -9.692 1.00 96.44 117 VAL A C 1
ATOM 965 O O . VAL A 1 117 ? 5.964 -7.929 -9.415 1.00 96.44 117 VAL A O 1
ATOM 968 N N . ARG A 1 118 ? 8.047 -7.632 -10.200 1.00 94.50 118 ARG A N 1
ATOM 969 C CA . ARG A 1 118 ? 8.281 -9.068 -10.430 1.00 94.50 118 ARG A CA 1
ATOM 970 C C . ARG A 1 118 ? 8.212 -9.875 -9.140 1.00 94.50 118 ARG A C 1
ATOM 972 O O . ARG A 1 118 ? 7.658 -10.968 -9.138 1.00 94.50 118 ARG A O 1
ATOM 979 N N . GLN A 1 119 ? 8.776 -9.345 -8.057 1.00 93.69 119 GLN A N 1
ATOM 980 C CA . GLN A 1 119 ? 8.709 -9.983 -6.746 1.00 93.69 119 GLN A CA 1
ATOM 981 C C . GLN A 1 119 ? 7.277 -10.047 -6.230 1.00 93.69 119 GLN A C 1
ATOM 983 O O . GLN A 1 119 ? 6.846 -11.118 -5.821 1.00 93.69 119 GLN A O 1
ATOM 988 N N . ALA A 1 120 ? 6.528 -8.945 -6.318 1.00 93.62 120 ALA A N 1
ATOM 989 C CA . ALA A 1 120 ? 5.117 -8.933 -5.957 1.00 93.62 120 ALA A CA 1
ATOM 990 C C . ALA A 1 120 ? 4.334 -9.977 -6.762 1.00 93.62 120 ALA A C 1
ATOM 992 O O . ALA A 1 120 ? 3.613 -10.779 -6.177 1.00 93.62 120 ALA A O 1
ATOM 993 N N . TYR A 1 121 ? 4.551 -10.048 -8.078 1.00 92.00 121 TYR A N 1
ATOM 994 C CA . TYR A 1 121 ? 3.924 -11.064 -8.916 1.00 92.00 121 TYR A CA 1
ATOM 995 C C . TYR A 1 121 ? 4.267 -12.489 -8.450 1.00 92.00 121 TYR A C 1
ATOM 997 O O . TYR A 1 121 ? 3.375 -13.316 -8.258 1.00 92.00 121 TYR A O 1
ATOM 1005 N N . GLY A 1 122 ? 5.552 -12.764 -8.214 1.00 88.69 122 GLY A N 1
ATOM 1006 C CA . GLY A 1 122 ? 6.007 -14.069 -7.743 1.00 88.69 122 GLY A CA 1
ATOM 1007 C C . GLY A 1 122 ? 5.387 -14.462 -6.401 1.00 88.69 122 GLY A C 1
ATOM 1008 O O . GLY A 1 122 ? 4.875 -15.568 -6.270 1.00 88.69 122 GLY A O 1
ATOM 1009 N N . CYS A 1 123 ? 5.361 -13.556 -5.424 1.00 85.44 123 CYS A N 1
ATOM 1010 C CA . CYS A 1 123 ? 4.790 -13.829 -4.103 1.00 85.44 123 CYS A CA 1
ATOM 1011 C C . CYS A 1 123 ? 3.266 -14.015 -4.148 1.00 85.44 123 CYS A C 1
ATOM 1013 O O . CYS A 1 123 ? 2.734 -14.919 -3.506 1.00 85.44 123 CYS A O 1
ATOM 1015 N N . MET A 1 124 ? 2.564 -13.175 -4.912 1.00 85.44 124 MET A N 1
ATOM 1016 C CA . MET A 1 124 ? 1.100 -13.154 -4.942 1.00 85.44 124 MET A CA 1
ATOM 1017 C C . MET A 1 124 ? 0.509 -14.325 -5.725 1.00 85.44 124 MET A C 1
ATOM 1019 O O . MET A 1 124 ? -0.536 -14.846 -5.340 1.00 85.44 124 MET A O 1
ATOM 1023 N N . PHE A 1 125 ? 1.153 -14.738 -6.822 1.00 81.81 125 PHE A N 1
ATOM 1024 C CA . PHE A 1 125 ? 0.524 -15.642 -7.788 1.00 81.81 125 PHE A CA 1
ATOM 1025 C C . PHE A 1 125 ? 1.226 -16.993 -7.946 1.00 81.81 125 PHE A C 1
ATOM 1027 O O . PHE A 1 125 ? 0.553 -17.952 -8.326 1.00 81.81 125 PHE A O 1
ATOM 1034 N N . ASN A 1 126 ? 2.520 -17.133 -7.615 1.00 69.56 126 ASN A N 1
ATOM 1035 C CA . ASN A 1 126 ? 3.186 -18.441 -7.744 1.00 69.56 126 ASN A CA 1
ATOM 1036 C C . ASN A 1 126 ? 2.637 -19.475 -6.751 1.00 69.56 126 ASN A C 1
ATOM 1038 O O . ASN A 1 126 ? 2.723 -20.665 -7.018 1.00 69.56 126 ASN A O 1
ATOM 1042 N N . SER A 1 127 ? 2.035 -19.035 -5.642 1.00 61.09 127 SER A N 1
ATOM 1043 C CA . SER A 1 127 ? 1.465 -19.919 -4.620 1.00 61.09 127 SER A CA 1
ATOM 1044 C C . SER A 1 127 ? 0.023 -20.352 -4.904 1.00 61.09 127 SER A C 1
ATOM 1046 O O . SER A 1 127 ? -0.557 -21.061 -4.093 1.00 61.09 127 SER A O 1
ATOM 1048 N N . LEU A 1 128 ? -0.623 -19.923 -5.999 1.00 66.50 128 LEU A N 1
ATOM 1049 C CA . LEU A 1 128 ? -2.047 -20.217 -6.260 1.00 66.50 128 LEU A CA 1
ATOM 1050 C C . LEU A 1 128 ? -2.388 -21.721 -6.371 1.00 66.50 128 LEU A C 1
ATOM 1052 O O . LEU A 1 128 ? -3.571 -22.048 -6.417 1.00 66.50 128 LEU A O 1
ATOM 1056 N N . GLY A 1 129 ? -1.390 -22.609 -6.420 1.00 58.53 129 GLY A N 1
ATOM 1057 C CA . GLY A 1 129 ? -1.562 -24.066 -6.432 1.00 58.53 129 GLY A CA 1
ATOM 1058 C C . GLY A 1 129 ? -1.190 -24.794 -5.136 1.00 58.53 129 GLY A C 1
ATOM 1059 O O . GLY A 1 129 ? -1.473 -25.984 -5.044 1.00 58.53 129 GLY A O 1
ATOM 1060 N N . ASP A 1 130 ? -0.596 -24.112 -4.151 1.00 59.47 130 ASP A N 1
ATOM 1061 C CA . ASP A 1 130 ? -0.047 -24.751 -2.952 1.00 59.47 130 ASP A CA 1
ATOM 1062 C C . ASP A 1 130 ? -0.811 -24.307 -1.691 1.00 59.47 130 ASP A C 1
ATOM 1064 O O . ASP A 1 130 ? -1.038 -23.113 -1.482 1.00 59.47 130 ASP A O 1
ATOM 1068 N N . GLU A 1 131 ? -1.164 -25.298 -0.859 1.00 61.53 131 GLU A N 1
ATOM 1069 C CA . GLU A 1 131 ? -2.000 -25.254 0.362 1.00 61.53 131 GLU A CA 1
ATOM 1070 C C . GLU A 1 131 ? -3.527 -25.184 0.169 1.00 61.53 131 GLU A C 1
ATOM 1072 O O . GLU A 1 131 ? -4.019 -24.649 -0.827 1.00 61.53 131 GLU A O 1
ATOM 1077 N N . PRO A 1 132 ? -4.316 -25.698 1.141 1.00 59.22 132 PRO A N 1
ATOM 1078 C CA . PRO A 1 132 ? -5.733 -25.378 1.204 1.00 59.22 132 PRO A CA 1
ATOM 1079 C C . PRO A 1 132 ? -5.894 -23.872 1.427 1.00 59.22 132 PRO A C 1
ATOM 1081 O O . PRO A 1 132 ? -5.533 -23.341 2.476 1.00 59.22 132 PRO A O 1
ATOM 1084 N N . LYS A 1 133 ? -6.445 -23.201 0.418 1.00 73.50 133 LYS A N 1
ATOM 1085 C CA . LYS A 1 133 ? -6.872 -21.806 0.473 1.00 73.50 133 LYS A CA 1
ATOM 1086 C C . LYS A 1 133 ? -8.389 -21.761 0.418 1.00 73.50 133 LYS A C 1
ATOM 1088 O O . LYS A 1 133 ? -9.003 -22.505 -0.345 1.00 73.50 133 LYS A O 1
ATOM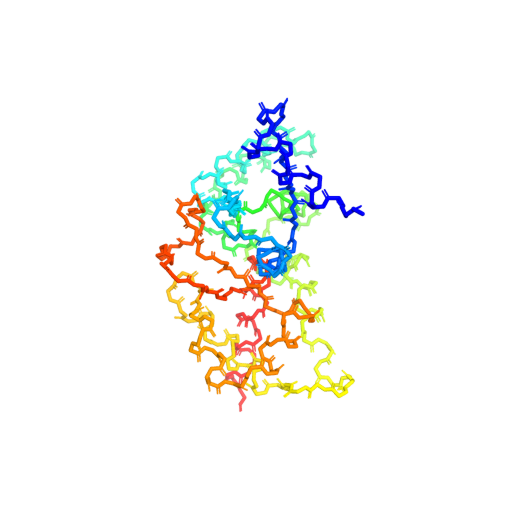 1093 N N . THR A 1 134 ? -8.998 -20.860 1.178 1.00 83.19 134 THR A N 1
ATOM 1094 C CA . THR A 1 134 ? -10.419 -20.517 1.019 1.00 83.19 134 THR A CA 1
ATOM 1095 C C . THR A 1 134 ? -10.685 -19.813 -0.312 1.00 83.19 134 THR A C 1
ATOM 1097 O O . THR A 1 134 ? -11.832 -19.747 -0.745 1.00 83.19 134 THR A O 1
ATOM 1100 N N . TYR A 1 135 ? -9.634 -19.328 -0.985 1.00 85.94 135 TYR A N 1
ATOM 1101 C CA . TYR A 1 135 ? -9.718 -18.618 -2.254 1.00 85.94 135 TYR A CA 1
ATOM 1102 C C . TYR A 1 135 ? -8.726 -19.145 -3.292 1.00 85.94 135 TYR A C 1
ATOM 1104 O O . TYR A 1 135 ? -7.594 -19.518 -2.988 1.00 85.94 135 TYR A O 1
ATOM 1112 N N . GLY A 1 136 ? -9.142 -19.139 -4.554 1.00 87.75 136 GLY A N 1
ATOM 1113 C CA . GLY A 1 136 ? -8.332 -19.585 -5.672 1.00 87.75 136 GLY A CA 1
ATOM 1114 C C . GLY A 1 136 ? -8.121 -18.499 -6.714 1.00 87.75 136 GLY A C 1
ATOM 1115 O O . GLY A 1 136 ? -8.160 -17.288 -6.468 1.00 87.75 136 GLY A O 1
ATOM 1116 N N . LYS A 1 137 ? -7.873 -18.964 -7.936 1.00 88.75 137 LYS A N 1
ATOM 1117 C CA . LYS A 1 137 ? -7.641 -18.113 -9.103 1.00 88.75 137 LYS A CA 1
ATOM 1118 C C . LYS A 1 137 ? -8.832 -17.201 -9.416 1.00 88.75 137 LYS A C 1
ATOM 1120 O O . LYS A 1 137 ? -8.613 -16.064 -9.825 1.00 88.75 137 LYS A O 1
ATOM 1125 N N . ALA A 1 138 ? -10.063 -17.689 -9.249 1.00 89.56 138 ALA A N 1
ATOM 1126 C CA . ALA A 1 138 ? -11.273 -16.943 -9.587 1.00 89.56 138 ALA A CA 1
ATOM 1127 C C . ALA A 1 138 ? -11.452 -15.719 -8.678 1.00 89.56 138 ALA A C 1
ATOM 1129 O O . ALA A 1 138 ? -11.597 -14.602 -9.173 1.00 89.56 138 ALA A O 1
ATOM 1130 N N . GLU A 1 139 ? -11.350 -15.908 -7.363 1.00 92.00 139 GLU A N 1
ATOM 1131 C CA . GLU A 1 139 ? -11.447 -14.846 -6.360 1.00 92.00 139 GLU A CA 1
ATOM 1132 C C . GLU A 1 139 ? -10.291 -13.859 -6.520 1.00 92.00 139 GLU A C 1
ATOM 1134 O O . GLU A 1 139 ? -10.497 -12.648 -6.535 1.00 92.00 139 GLU A O 1
ATOM 1139 N N . THR A 1 140 ? -9.079 -14.376 -6.735 1.00 92.25 140 THR A N 1
ATOM 1140 C CA . THR A 1 140 ? -7.880 -13.568 -6.983 1.00 92.25 140 THR A CA 1
ATOM 1141 C C . THR A 1 140 ? -8.075 -12.667 -8.205 1.00 92.25 140 THR A C 1
ATOM 1143 O O . THR A 1 140 ? -7.852 -11.459 -8.133 1.00 92.25 140 THR A O 1
ATOM 1146 N N . LEU A 1 141 ? -8.556 -13.223 -9.323 1.00 92.88 141 LEU A N 1
ATOM 1147 C CA . LEU A 1 141 ? -8.835 -12.457 -10.537 1.00 92.88 141 LEU A CA 1
ATOM 1148 C C . LEU A 1 141 ? -9.961 -11.445 -10.321 1.00 92.88 141 LEU A C 1
ATOM 1150 O O . LEU A 1 141 ? -9.866 -10.323 -10.820 1.00 92.88 141 LEU A O 1
ATOM 1154 N N . ALA A 1 142 ? -11.001 -11.813 -9.571 1.00 93.69 142 ALA A N 1
ATOM 1155 C CA . ALA A 1 142 ? -12.115 -10.931 -9.252 1.00 93.69 142 ALA A CA 1
ATOM 1156 C C . ALA A 1 142 ? -11.659 -9.717 -8.428 1.00 93.69 142 ALA A C 1
ATOM 1158 O O . ALA A 1 142 ? -12.009 -8.588 -8.775 1.00 93.69 142 ALA A O 1
ATOM 1159 N N . VAL A 1 143 ? -10.849 -9.926 -7.385 1.00 95.56 143 VAL A N 1
ATOM 1160 C CA . VAL A 1 143 ? -10.322 -8.846 -6.535 1.00 95.56 143 VAL A CA 1
ATOM 1161 C C . VAL A 1 143 ? -9.315 -7.988 -7.281 1.00 95.56 143 VAL A C 1
ATOM 1163 O O . VAL A 1 143 ? -9.438 -6.765 -7.268 1.00 95.56 143 VAL A O 1
ATOM 1166 N N . SER A 1 144 ? -8.348 -8.601 -7.971 1.00 96.25 144 SER A N 1
ATOM 1167 C CA . SER A 1 144 ? -7.378 -7.859 -8.779 1.00 96.25 144 SER A CA 1
ATOM 1168 C C . SER A 1 144 ? -8.080 -7.017 -9.839 1.00 96.25 144 SER A C 1
ATOM 1170 O O . SER A 1 144 ? -7.774 -5.838 -9.982 1.00 96.25 144 SER A O 1
ATOM 1172 N N . SER A 1 145 ? -9.074 -7.576 -10.536 1.00 96.31 145 SER A N 1
ATOM 1173 C CA . SER A 1 145 ? -9.864 -6.820 -11.511 1.00 96.31 145 SER A CA 1
ATOM 1174 C C . SER A 1 145 ? -10.636 -5.681 -10.854 1.00 96.31 145 SER A C 1
ATOM 1176 O O . SER A 1 145 ? -10.709 -4.601 -11.429 1.00 96.31 145 SER A O 1
ATOM 1178 N N . LEU A 1 146 ? -11.211 -5.895 -9.670 1.00 96.44 146 LEU A N 1
ATOM 1179 C CA . LEU A 1 146 ? -11.926 -4.848 -8.950 1.00 96.44 146 LEU A CA 1
ATOM 1180 C C . LEU A 1 146 ? -10.984 -3.685 -8.612 1.00 96.44 146 LEU A C 1
ATOM 1182 O O . LEU A 1 146 ? -11.231 -2.572 -9.054 1.00 96.44 146 LEU A O 1
ATOM 1186 N N . LEU A 1 147 ? -9.867 -3.951 -7.932 1.00 97.12 147 LEU A N 1
ATOM 1187 C CA . LEU A 1 147 ? -8.912 -2.914 -7.526 1.00 97.12 147 LEU A CA 1
ATOM 1188 C C . LEU A 1 147 ? -8.289 -2.176 -8.715 1.00 97.12 147 LEU A C 1
ATOM 1190 O O . LEU A 1 147 ? -8.150 -0.959 -8.684 1.00 97.12 147 LEU A O 1
ATOM 1194 N N . VAL A 1 148 ? -7.936 -2.891 -9.785 1.00 96.62 148 VAL A N 1
ATOM 1195 C CA . VAL A 1 148 ? -7.341 -2.278 -10.982 1.00 96.62 148 VAL A CA 1
ATOM 1196 C C . VAL A 1 148 ? -8.303 -1.302 -11.657 1.00 96.62 148 VAL A C 1
ATOM 1198 O O . VAL A 1 148 ? -7.870 -0.251 -12.121 1.00 96.62 148 VAL A O 1
ATOM 1201 N N . ASN A 1 149 ? -9.595 -1.638 -11.708 1.00 95.38 149 ASN A N 1
ATOM 1202 C CA . ASN A 1 149 ? -10.592 -0.838 -12.421 1.00 95.38 149 ASN A CA 1
ATOM 1203 C C . ASN A 1 149 ? -11.323 0.178 -11.520 1.00 95.38 149 ASN A C 1
ATOM 1205 O O . ASN A 1 149 ? -12.039 1.031 -12.041 1.00 95.38 149 ASN A O 1
ATOM 1209 N N . SER A 1 150 ? -11.167 0.104 -10.195 1.00 94.94 150 SER A N 1
ATOM 1210 C CA . SER A 1 150 ? -11.757 1.068 -9.262 1.00 94.94 150 SER A CA 1
ATOM 1211 C C . SER A 1 150 ? -11.059 2.435 -9.316 1.00 94.94 150 SER A C 1
ATOM 1213 O O . SER A 1 150 ? -9.824 2.487 -9.353 1.00 94.94 150 SER A O 1
ATOM 1215 N N . PRO A 1 151 ? -11.808 3.551 -9.215 1.00 91.69 151 PRO A N 1
ATOM 1216 C CA . PRO A 1 151 ? -11.230 4.869 -8.957 1.00 91.69 151 PRO A CA 1
ATOM 1217 C C . PRO A 1 151 ? -10.363 4.849 -7.691 1.00 91.69 151 PRO A C 1
ATOM 1219 O O . PRO A 1 151 ? -10.766 4.286 -6.675 1.00 91.69 151 PRO A O 1
ATOM 1222 N N . GLY A 1 152 ? -9.158 5.416 -7.757 1.00 90.56 152 GLY A N 1
ATOM 1223 C CA . GLY A 1 152 ? -8.217 5.427 -6.629 1.00 90.56 152 GLY A CA 1
ATOM 1224 C C . GLY A 1 152 ? -7.620 4.066 -6.255 1.00 90.56 152 GLY A C 1
ATOM 1225 O O . GLY A 1 152 ? -6.889 3.973 -5.272 1.00 90.56 152 GLY A O 1
ATOM 1226 N N . HIS A 1 153 ? -7.903 3.013 -7.028 1.00 95.75 153 HIS A N 1
ATOM 1227 C CA . HIS A 1 153 ? -7.397 1.653 -6.824 1.00 95.75 153 HIS A CA 1
ATOM 1228 C C . HIS A 1 153 ? -7.725 1.027 -5.461 1.00 95.75 153 HIS A C 1
ATOM 1230 O O . HIS A 1 153 ? -6.959 0.222 -4.917 1.00 95.75 153 HIS A O 1
ATOM 1236 N N . HIS A 1 154 ? -8.886 1.385 -4.916 1.00 95.50 154 HIS A N 1
ATOM 1237 C CA . HIS A 1 154 ? -9.396 0.861 -3.656 1.00 95.50 154 HIS A CA 1
ATOM 1238 C C . HIS A 1 154 ? -10.866 0.444 -3.766 1.00 95.50 154 HIS A C 1
ATOM 1240 O O . HIS A 1 154 ? -11.558 0.745 -4.739 1.00 95.50 154 HIS A O 1
ATOM 1246 N N . THR A 1 155 ? -11.336 -0.336 -2.796 1.00 96.19 155 THR A N 1
ATOM 1247 C CA . THR A 1 155 ? -12.744 -0.746 -2.691 1.00 96.19 155 THR A CA 1
ATOM 1248 C C . THR A 1 155 ? -13.173 -0.840 -1.235 1.00 96.19 155 THR A C 1
ATOM 1250 O O . THR A 1 155 ? -12.351 -1.103 -0.362 1.00 96.19 155 THR A O 1
ATOM 1253 N N . SER A 1 156 ? -14.471 -0.704 -0.974 1.00 95.81 156 SER A N 1
ATOM 1254 C CA . SER A 1 156 ? -15.071 -0.942 0.342 1.00 95.81 156 SER A CA 1
ATOM 1255 C C . SER A 1 156 ? -14.733 -2.333 0.884 1.00 95.81 156 SER A C 1
ATOM 1257 O O . SER A 1 156 ? -14.954 -3.337 0.194 1.00 95.81 156 SER A O 1
ATOM 1259 N N . TYR A 1 157 ? -14.258 -2.402 2.130 1.00 96.06 157 TYR A N 1
ATOM 1260 C CA . TYR A 1 157 ? -14.045 -3.673 2.829 1.00 96.06 157 TYR A CA 1
ATOM 1261 C C . TYR A 1 157 ? -15.359 -4.436 3.028 1.00 96.06 157 TYR A C 1
ATOM 1263 O O . TYR A 1 157 ? -15.426 -5.631 2.741 1.00 96.06 157 TYR A O 1
ATOM 1271 N N . GLY A 1 158 ? -16.421 -3.738 3.443 1.00 94.81 158 GLY A N 1
ATOM 1272 C CA . GLY A 1 158 ? -17.730 -4.346 3.686 1.00 94.81 158 GLY A CA 1
ATOM 1273 C C . GLY A 1 158 ? -18.312 -4.987 2.426 1.00 94.81 158 GLY A C 1
ATOM 1274 O O . GLY A 1 158 ? -18.696 -6.155 2.446 1.00 94.81 158 GLY A O 1
ATOM 1275 N N . ASN A 1 159 ? -18.297 -4.267 1.300 1.00 94.50 159 ASN A N 1
ATOM 1276 C CA . ASN A 1 159 ? -18.813 -4.810 0.039 1.00 94.50 159 ASN A CA 1
ATOM 1277 C C . ASN A 1 159 ? -17.971 -5.983 -0.470 1.00 94.50 159 ASN A C 1
ATOM 1279 O O . ASN A 1 159 ? -18.517 -6.931 -1.037 1.00 94.50 159 ASN A O 1
ATOM 1283 N N . LEU A 1 160 ? -16.650 -5.939 -0.266 1.00 96.00 160 LEU A N 1
ATOM 1284 C CA . LEU A 1 160 ? -15.774 -7.037 -0.656 1.00 96.00 160 LEU A CA 1
ATOM 1285 C C . LEU A 1 160 ? -16.058 -8.299 0.170 1.00 96.00 160 LEU A C 1
ATOM 1287 O O . LEU A 1 160 ? -16.197 -9.379 -0.405 1.00 96.00 160 LEU A O 1
ATOM 1291 N N . ALA A 1 161 ? -16.217 -8.151 1.488 1.00 95.50 161 ALA A N 1
ATOM 1292 C CA . ALA A 1 161 ? -16.562 -9.245 2.391 1.00 95.50 161 ALA A CA 1
ATOM 1293 C C . ALA A 1 161 ? -17.943 -9.847 2.078 1.00 95.50 161 ALA A C 1
ATOM 1295 O O . ALA A 1 161 ? -18.089 -11.066 2.098 1.00 95.50 161 ALA A O 1
ATOM 1296 N N . ILE A 1 162 ? -18.938 -9.029 1.715 1.00 95.25 162 ILE A N 1
ATOM 1297 C CA . ILE A 1 162 ? -20.253 -9.516 1.254 1.00 95.25 162 ILE A CA 1
ATOM 1298 C C . ILE A 1 162 ? -20.117 -10.308 -0.053 1.00 95.25 162 ILE A C 1
ATOM 1300 O O . ILE A 1 162 ? -20.764 -11.338 -0.223 1.00 95.25 162 ILE A O 1
ATOM 1304 N N . LYS A 1 163 ? -19.281 -9.834 -0.982 1.00 94.56 163 LYS A N 1
ATOM 1305 C CA . LYS A 1 163 ? -19.143 -10.425 -2.318 1.00 94.56 163 LYS A CA 1
ATOM 1306 C C . LYS A 1 163 ? -18.393 -11.758 -2.321 1.00 94.56 163 LYS A C 1
ATOM 1308 O O . LYS A 1 163 ? -18.752 -12.634 -3.100 1.00 94.56 163 LYS A O 1
ATOM 1313 N N . LEU A 1 164 ? -17.334 -11.885 -1.523 1.00 94.12 164 LEU A N 1
ATOM 1314 C CA . LEU A 1 164 ? -16.440 -13.053 -1.543 1.00 94.12 164 LEU A CA 1
ATOM 1315 C C . LEU A 1 164 ? -16.548 -13.935 -0.298 1.00 94.12 164 LEU A C 1
ATOM 1317 O O . LEU A 1 164 ? -16.047 -15.054 -0.300 1.00 94.12 164 LEU A O 1
ATOM 1321 N N . GLY A 1 165 ? -17.211 -13.450 0.749 1.00 95.12 165 GLY A N 1
ATOM 1322 C CA . GLY A 1 165 ? -17.223 -14.075 2.063 1.00 95.12 165 GLY A CA 1
ATOM 1323 C C . GLY A 1 165 ? -16.085 -13.563 2.945 1.00 95.12 165 GLY A C 1
ATOM 1324 O O . GLY A 1 165 ? -14.957 -13.356 2.497 1.00 95.12 165 GLY A O 1
ATOM 1325 N N . LEU A 1 166 ? -16.387 -13.378 4.231 1.00 93.50 166 LEU A N 1
ATOM 1326 C CA . LEU A 1 166 ? -15.422 -12.894 5.218 1.00 93.50 166 LEU A CA 1
ATOM 1327 C C . LEU A 1 166 ? -14.163 -13.783 5.322 1.00 93.50 166 LEU A C 1
ATOM 1329 O O . LEU A 1 166 ? -13.078 -13.213 5.237 1.00 93.50 166 LEU A O 1
ATOM 1333 N N . PRO A 1 167 ? -14.254 -15.132 5.395 1.00 93.75 167 PRO A N 1
ATOM 1334 C CA . PRO A 1 167 ? -13.061 -15.979 5.511 1.00 93.75 167 PRO A CA 1
ATOM 1335 C C . PRO A 1 167 ? -12.089 -15.829 4.335 1.00 93.75 167 PRO A C 1
ATOM 1337 O O . PRO A 1 167 ? -10.879 -15.828 4.530 1.00 93.75 167 PRO A O 1
ATOM 1340 N N . VAL A 1 168 ? -12.622 -15.637 3.123 1.00 93.50 168 VAL A N 1
ATOM 1341 C CA . VAL A 1 168 ? -11.823 -15.407 1.910 1.00 93.50 168 VAL A CA 1
ATOM 1342 C C . VAL A 1 168 ? -11.037 -14.109 2.014 1.00 93.50 168 VAL A C 1
ATOM 1344 O O . VAL A 1 168 ? -9.842 -14.073 1.729 1.00 93.50 168 VAL A O 1
ATOM 1347 N N . VAL A 1 169 ? -11.708 -13.030 2.416 1.00 94.25 169 VAL A N 1
ATOM 1348 C CA . VAL A 1 169 ? -11.079 -11.712 2.515 1.00 94.25 169 VAL A CA 1
ATOM 1349 C C . VAL A 1 169 ? -10.067 -11.670 3.664 1.00 94.25 169 VAL A C 1
ATOM 1351 O O . VAL A 1 169 ? -8.988 -11.108 3.488 1.00 94.25 169 VAL A O 1
ATOM 1354 N N . GLU A 1 170 ? -10.371 -12.293 4.806 1.00 92.25 170 GLU A N 1
ATOM 1355 C CA . GLU A 1 170 ? -9.446 -12.410 5.941 1.00 92.25 170 GLU A CA 1
ATOM 1356 C C . GLU A 1 170 ? -8.181 -13.188 5.566 1.00 92.25 170 GLU A C 1
ATOM 1358 O O . GLU A 1 170 ? -7.078 -12.677 5.763 1.00 92.25 170 GLU A O 1
ATOM 1363 N N . GLU A 1 171 ? -8.310 -14.345 4.909 1.00 91.38 171 GLU A N 1
ATOM 1364 C CA . GLU A 1 171 ? -7.139 -15.107 4.461 1.00 91.38 171 GLU A CA 1
ATOM 1365 C C . GLU A 1 171 ? -6.303 -14.323 3.431 1.00 91.38 171 GLU A C 1
ATOM 1367 O O . GLU A 1 171 ? -5.071 -14.379 3.443 1.00 91.38 171 GLU A O 1
ATOM 1372 N N . MET A 1 172 ? -6.939 -13.532 2.555 1.00 92.69 172 MET A N 1
ATOM 1373 C CA . MET A 1 172 ? -6.216 -12.645 1.634 1.00 92.69 172 MET A CA 1
ATOM 1374 C C . MET A 1 172 ? -5.392 -11.574 2.366 1.00 92.69 172 MET A C 1
ATOM 1376 O O . MET A 1 172 ? -4.343 -11.164 1.859 1.00 92.69 172 MET A O 1
ATOM 1380 N N . PHE A 1 173 ? -5.819 -11.113 3.542 1.00 92.19 173 PHE A N 1
ATOM 1381 C CA . PHE A 1 173 ? -5.005 -10.218 4.363 1.00 92.19 173 PHE A CA 1
ATOM 1382 C C . PHE A 1 173 ? -3.863 -10.957 5.059 1.00 92.19 173 PHE A C 1
ATOM 1384 O O . PHE A 1 173 ? -2.722 -10.505 4.986 1.00 92.19 173 PHE A O 1
ATOM 1391 N N . GLU A 1 174 ? -4.139 -12.111 5.672 1.00 89.25 174 GLU A N 1
ATOM 1392 C CA . GLU A 1 174 ? -3.132 -12.934 6.361 1.00 89.25 174 GLU A CA 1
ATOM 1393 C C . GLU A 1 174 ? -1.990 -13.352 5.427 1.00 89.25 174 GLU A C 1
ATOM 1395 O O . GLU A 1 174 ? -0.818 -13.368 5.808 1.00 89.25 174 GLU A O 1
ATOM 1400 N N . ARG A 1 175 ? -2.318 -13.625 4.160 1.00 87.56 175 ARG A N 1
ATOM 1401 C CA . ARG A 1 175 ? -1.344 -13.966 3.118 1.00 87.56 175 ARG A CA 1
ATOM 1402 C C . ARG A 1 175 ? -0.701 -12.747 2.447 1.00 87.56 175 ARG A C 1
ATOM 1404 O O . ARG A 1 175 ? 0.006 -12.911 1.454 1.00 87.56 175 ARG A O 1
ATOM 1411 N N . ASN A 1 176 ? -0.909 -11.535 2.969 1.00 88.56 176 ASN A N 1
ATOM 1412 C CA . ASN A 1 176 ? -0.393 -10.275 2.420 1.00 88.56 176 ASN A CA 1
ATOM 1413 C C . ASN A 1 176 ? -0.766 -10.055 0.940 1.00 88.56 176 ASN A C 1
ATOM 1415 O O . ASN A 1 176 ? -0.008 -9.457 0.175 1.00 88.56 176 ASN A O 1
ATOM 1419 N N . PHE A 1 177 ? -1.926 -10.549 0.502 1.00 92.12 177 PHE A N 1
ATOM 1420 C CA . PHE A 1 177 ? -2.432 -10.295 -0.847 1.00 92.12 177 PHE A CA 1
ATOM 1421 C C . PHE A 1 177 ? -3.103 -8.915 -0.928 1.00 92.12 177 PHE A C 1
ATOM 1423 O O . PHE A 1 177 ? -2.908 -8.169 -1.892 1.00 92.12 177 PHE A O 1
ATOM 1430 N N . LEU A 1 178 ? -3.847 -8.555 0.120 1.00 94.44 178 LEU A N 1
ATOM 1431 C CA . LEU A 1 178 ? -4.561 -7.286 0.262 1.00 94.44 178 LEU A CA 1
ATOM 1432 C C . LEU A 1 178 ? -4.076 -6.522 1.476 1.00 94.44 178 LEU A C 1
ATOM 1434 O O . LEU A 1 178 ? -3.535 -7.118 2.400 1.00 94.44 178 LEU A O 1
ATOM 1438 N N . GLN A 1 179 ? -4.312 -5.214 1.481 1.00 94.25 179 GLN A N 1
ATOM 1439 C CA . GLN A 1 179 ? -4.061 -4.350 2.627 1.00 94.25 179 GLN A CA 1
ATOM 1440 C C . GLN A 1 179 ? -5.381 -3.809 3.167 1.00 94.25 179 GLN A C 1
ATOM 1442 O O . GLN A 1 179 ? -6.169 -3.220 2.422 1.00 94.25 179 GLN A O 1
ATOM 1447 N N . TYR A 1 180 ? -5.597 -3.983 4.470 1.00 94.44 180 TYR A N 1
ATOM 1448 C CA . TYR A 1 180 ? -6.707 -3.368 5.188 1.00 94.44 180 TYR A CA 1
ATOM 1449 C C . TYR A 1 180 ? -6.363 -1.909 5.510 1.00 94.44 180 TYR A C 1
ATOM 1451 O O . TYR A 1 180 ? -5.257 -1.597 5.964 1.00 94.44 180 TYR A O 1
ATOM 1459 N N . ARG A 1 181 ? -7.291 -0.988 5.240 1.00 92.44 181 ARG A N 1
ATOM 1460 C CA . ARG A 1 181 ? -7.069 0.455 5.389 1.00 92.44 181 ARG A CA 1
ATOM 1461 C C . ARG A 1 181 ? -8.222 1.053 6.199 1.00 92.44 181 ARG A C 1
ATOM 1463 O O . ARG A 1 181 ? -9.306 1.248 5.646 1.00 92.44 181 ARG A O 1
ATOM 1470 N N . PRO A 1 182 ? -8.027 1.304 7.507 1.00 89.94 182 PRO A N 1
ATOM 1471 C CA . PRO A 1 182 ? -9.055 1.929 8.328 1.00 89.94 182 PRO A CA 1
ATOM 1472 C C . PRO A 1 182 ? -9.302 3.378 7.877 1.00 89.94 182 PRO A C 1
ATOM 1474 O O . PRO A 1 182 ? -8.406 3.993 7.289 1.00 89.94 182 PRO A O 1
ATOM 1477 N N . PRO A 1 183 ? -10.488 3.940 8.167 1.00 86.88 183 PRO A N 1
ATOM 1478 C CA . PRO A 1 183 ? -10.798 5.319 7.822 1.00 86.88 183 PRO A CA 1
ATOM 1479 C C . PRO A 1 183 ? -9.804 6.265 8.498 1.00 86.88 183 PRO A C 1
ATOM 1481 O O . PRO A 1 183 ? -9.504 6.145 9.690 1.00 86.88 183 PRO A O 1
ATOM 1484 N N . SER A 1 184 ? -9.291 7.220 7.727 1.00 86.06 184 SER A N 1
ATOM 1485 C CA . SER A 1 184 ? -8.341 8.208 8.217 1.00 86.06 184 SER A CA 1
ATOM 1486 C C . SER A 1 184 ? -8.634 9.574 7.630 1.00 86.06 184 SER A C 1
ATOM 1488 O O . SER A 1 184 ? -8.744 9.727 6.421 1.00 86.06 184 SER A O 1
ATOM 1490 N N . THR A 1 185 ? -8.684 10.581 8.495 1.00 83.81 185 THR A N 1
ATOM 1491 C CA . THR A 1 185 ? -8.712 11.994 8.099 1.00 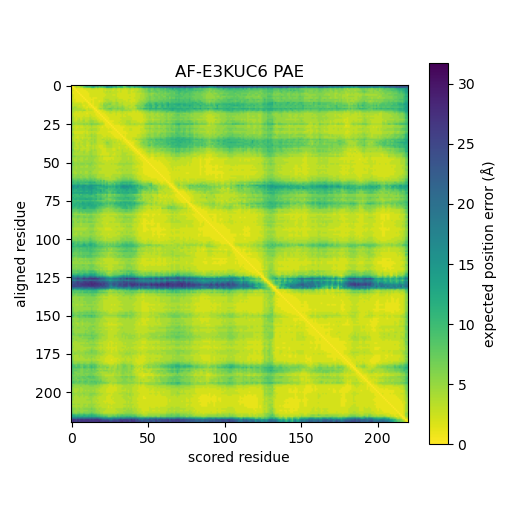83.81 185 THR A CA 1
ATOM 1492 C C . THR A 1 185 ? -7.308 12.570 7.894 1.00 83.81 185 THR A C 1
ATOM 1494 O O . THR A 1 185 ? -7.173 13.719 7.483 1.00 83.81 185 THR A O 1
ATOM 1497 N N . PHE A 1 186 ? -6.263 11.789 8.195 1.00 87.31 186 PHE A N 1
ATOM 1498 C CA . PHE A 1 186 ? -4.868 12.214 8.105 1.00 87.31 186 PHE A CA 1
ATOM 1499 C C . PHE A 1 186 ? -4.176 11.710 6.833 1.00 87.31 186 PHE A C 1
ATOM 1501 O O . PHE A 1 186 ? -3.388 12.439 6.233 1.00 87.31 186 PHE A O 1
ATOM 1508 N N . SER A 1 187 ? -4.458 10.474 6.407 1.00 87.44 187 SER A N 1
ATOM 1509 C CA . SER A 1 187 ? -3.915 9.934 5.154 1.00 87.44 187 SER A CA 1
ATOM 1510 C C . SER A 1 187 ? -4.482 10.677 3.941 1.00 87.44 187 SER A C 1
ATOM 1512 O O . SER A 1 187 ? -5.681 10.939 3.872 1.00 87.44 187 SER A O 1
ATOM 1514 N N . ARG A 1 188 ? -3.620 11.004 2.971 1.00 89.75 188 ARG A N 1
ATOM 1515 C CA . ARG A 1 188 ? -3.981 11.753 1.748 1.00 89.75 188 ARG A CA 1
ATOM 1516 C C . ARG A 1 188 ? -3.565 11.043 0.462 1.00 89.75 188 ARG A C 1
ATOM 1518 O O . ARG A 1 188 ? -3.608 11.628 -0.610 1.00 89.75 188 ARG A O 1
ATOM 1525 N N . ASP A 1 189 ? -3.117 9.803 0.576 1.00 91.81 189 ASP A N 1
ATOM 1526 C CA . ASP A 1 189 ? -2.527 9.032 -0.516 1.00 91.81 189 ASP A CA 1
ATOM 1527 C C . ASP A 1 189 ? -3.551 8.317 -1.395 1.00 91.81 189 ASP A C 1
ATOM 1529 O O . ASP A 1 189 ? -3.220 7.880 -2.493 1.00 91.81 189 ASP A O 1
ATOM 1533 N N . LEU A 1 190 ? -4.795 8.217 -0.927 1.00 91.44 190 LEU A N 1
ATOM 1534 C CA . LEU A 1 190 ? -5.912 7.697 -1.702 1.00 91.44 190 LEU A CA 1
ATOM 1535 C C . LEU A 1 190 ? -6.747 8.853 -2.254 1.00 91.44 190 LEU A C 1
ATOM 1537 O O . LEU A 1 190 ? -7.195 9.715 -1.498 1.00 91.44 190 LEU A O 1
ATOM 1541 N N . ASP A 1 191 ? -6.978 8.826 -3.565 1.00 88.81 191 ASP A N 1
ATOM 1542 C CA . ASP A 1 191 ? -7.799 9.798 -4.285 1.00 88.81 191 ASP A CA 1
ATOM 1543 C C . ASP A 1 191 ? -8.821 9.061 -5.177 1.00 88.81 191 ASP A C 1
ATOM 1545 O O . ASP A 1 191 ? -8.411 8.360 -6.108 1.00 88.81 191 ASP A O 1
ATOM 1549 N N . PRO A 1 192 ? -10.137 9.138 -4.892 1.00 90.62 192 PRO A N 1
ATOM 1550 C CA . PRO A 1 192 ? -10.757 9.939 -3.835 1.00 90.62 192 PRO A CA 1
ATOM 1551 C C . PRO A 1 192 ? -10.459 9.401 -2.429 1.00 90.62 192 PRO A C 1
ATOM 1553 O O . PRO A 1 192 ? -10.284 8.193 -2.238 1.00 90.62 192 PRO A O 1
ATOM 1556 N N . SER A 1 193 ? -10.445 10.306 -1.444 1.00 89.81 193 SER A N 1
ATOM 1557 C CA . SER A 1 193 ? -10.236 9.949 -0.037 1.00 89.81 193 SER A CA 1
ATOM 1558 C C . SER A 1 193 ? -11.433 9.155 0.507 1.00 89.81 193 SER A C 1
ATOM 1560 O O . SER A 1 193 ? -12.578 9.602 0.367 1.00 89.81 193 SER A O 1
ATOM 1562 N N . PRO A 1 194 ? -11.210 7.969 1.098 1.00 90.56 194 PRO A N 1
ATOM 1563 C CA . PRO A 1 194 ? -12.289 7.130 1.593 1.00 90.56 194 PRO A CA 1
ATOM 1564 C C . PRO A 1 194 ? -12.803 7.599 2.960 1.00 90.56 194 PRO A C 1
ATOM 1566 O O . PRO A 1 194 ? -12.035 7.870 3.880 1.00 90.56 194 PRO A O 1
ATOM 1569 N N . TYR A 1 195 ? -14.127 7.608 3.120 1.00 88.44 195 TYR A N 1
ATOM 1570 C CA . TYR A 1 195 ? -14.791 7.879 4.405 1.00 88.44 195 TYR A CA 1
ATOM 1571 C C . TYR A 1 195 ? -15.032 6.617 5.245 1.00 88.44 195 TYR A C 1
ATOM 1573 O O . TYR A 1 195 ? -15.422 6.704 6.407 1.00 88.44 195 TYR A O 1
ATOM 1581 N N . GLU A 1 196 ? -14.817 5.444 4.658 1.00 92.06 196 GLU A N 1
ATOM 1582 C CA . GLU A 1 196 ? -15.017 4.142 5.285 1.00 92.06 196 GLU A CA 1
ATOM 1583 C C . GLU A 1 196 ? -13.737 3.305 5.237 1.00 92.06 196 GLU A C 1
ATOM 1585 O O . GLU A 1 196 ? -12.743 3.680 4.614 1.00 92.06 196 GLU A O 1
ATOM 1590 N N . THR A 1 197 ? -13.765 2.148 5.893 1.00 93.69 197 THR A N 1
ATOM 1591 C CA . THR A 1 197 ? -12.703 1.156 5.750 1.00 93.69 197 THR A CA 1
ATOM 1592 C C . THR A 1 197 ? -12.657 0.640 4.316 1.00 93.69 197 THR A C 1
ATOM 1594 O O . THR A 1 197 ? -13.634 0.078 3.808 1.00 93.69 197 THR A O 1
ATOM 1597 N N . VAL A 1 198 ? -11.485 0.739 3.697 1.00 95.88 198 VAL A N 1
ATOM 1598 C CA . VAL A 1 198 ? -11.248 0.251 2.340 1.00 95.88 198 VAL A CA 1
ATOM 1599 C C . VAL A 1 198 ? -10.157 -0.808 2.295 1.00 95.88 198 VAL A C 1
ATOM 1601 O O . VAL A 1 198 ? -9.458 -1.095 3.269 1.00 95.88 198 VAL A O 1
ATOM 1604 N N . VAL A 1 199 ? -10.040 -1.406 1.122 1.00 96.62 199 VAL A N 1
ATOM 1605 C CA . VAL A 1 199 ? -9.066 -2.421 0.763 1.00 96.62 199 VAL A CA 1
ATOM 1606 C C . VAL A 1 199 ? -8.279 -1.923 -0.434 1.00 96.62 199 VAL A C 1
ATOM 1608 O O . VAL A 1 199 ? -8.862 -1.445 -1.408 1.00 96.62 199 VAL A O 1
ATOM 1611 N N . THR A 1 200 ? -6.960 -2.058 -0.364 1.00 96.69 200 THR A N 1
ATOM 1612 C CA . THR A 1 200 ? -6.035 -1.719 -1.451 1.00 96.69 200 THR A CA 1
ATOM 1613 C C . THR A 1 200 ? -5.137 -2.907 -1.773 1.00 96.69 200 THR A C 1
ATOM 1615 O O . THR A 1 200 ? -5.070 -3.892 -1.030 1.00 96.69 200 THR A O 1
ATOM 1618 N N . ALA A 1 201 ? -4.370 -2.793 -2.857 1.00 96.25 201 ALA A N 1
ATOM 1619 C CA . ALA A 1 201 ? -3.146 -3.573 -2.975 1.00 96.25 201 ALA A CA 1
ATOM 1620 C C . ALA A 1 201 ? -2.165 -3.191 -1.845 1.00 96.25 201 ALA A C 1
ATOM 1622 O O . ALA A 1 201 ? -2.205 -2.081 -1.311 1.00 96.25 201 ALA A O 1
ATOM 1623 N N . GLN A 1 202 ? -1.248 -4.101 -1.515 1.00 94.19 202 GLN A N 1
ATOM 1624 C CA . GLN A 1 202 ? -0.197 -3.888 -0.508 1.00 94.19 202 GLN A CA 1
ATOM 1625 C C . GLN A 1 202 ? 0.736 -2.708 -0.812 1.00 94.19 202 GLN A C 1
ATOM 1627 O O . GLN A 1 202 ? 1.299 -2.084 0.089 1.00 94.19 202 GLN A O 1
ATOM 1632 N N . SER A 1 203 ? 0.932 -2.427 -2.097 1.00 95.19 203 SER A N 1
ATOM 1633 C CA . SER A 1 203 ? 1.785 -1.356 -2.596 1.00 95.19 203 SER A CA 1
ATOM 1634 C C . SER A 1 203 ? 1.517 -1.100 -4.077 1.00 95.19 203 SER A C 1
ATOM 1636 O O . SER A 1 203 ? 0.864 -1.910 -4.745 1.00 95.19 203 SER A O 1
ATOM 1638 N N . GLN A 1 204 ? 2.089 -0.022 -4.618 1.00 96.44 204 GLN A N 1
ATOM 1639 C CA . GLN A 1 204 ? 2.021 0.254 -6.051 1.00 96.44 204 GLN A CA 1
ATOM 1640 C C . GLN A 1 204 ? 2.641 -0.867 -6.913 1.00 96.44 204 GLN A C 1
ATOM 1642 O O . GLN A 1 204 ? 1.995 -1.268 -7.886 1.00 96.44 204 GLN A O 1
ATOM 1647 N N . PRO A 1 205 ? 3.804 -1.464 -6.567 1.00 97.31 205 PRO A N 1
ATOM 1648 C CA . PRO A 1 205 ? 4.286 -2.654 -7.265 1.00 97.31 205 PRO A C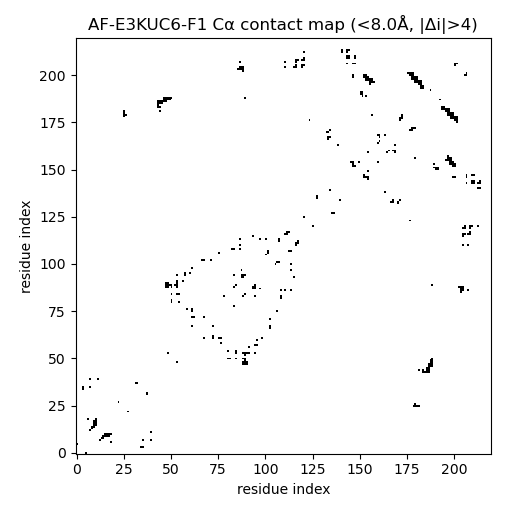A 1
ATOM 1649 C C . PRO A 1 205 ? 3.314 -3.841 -7.245 1.00 97.31 205 PRO 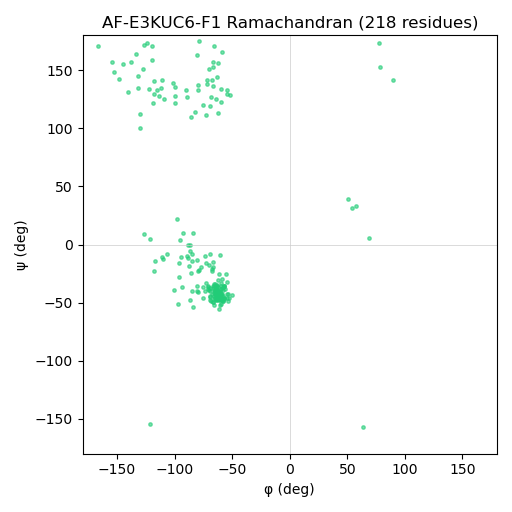A C 1
ATOM 1651 O O . PRO A 1 205 ? 3.146 -4.501 -8.271 1.00 97.31 205 PRO A O 1
ATOM 1654 N N . CYS A 1 206 ? 2.631 -4.088 -6.120 1.00 96.94 206 CYS A N 1
ATOM 1655 C CA . CYS A 1 206 ? 1.602 -5.131 -6.042 1.00 96.94 206 CYS A CA 1
ATOM 1656 C C . CYS A 1 206 ? 0.414 -4.820 -6.958 1.00 96.94 206 CYS A C 1
ATOM 1658 O O . CYS A 1 206 ? -0.072 -5.711 -7.648 1.00 96.94 206 CYS A O 1
ATOM 1660 N N . LEU A 1 207 ? -0.012 -3.556 -7.037 1.00 97.44 207 LEU A N 1
ATOM 1661 C CA . LEU A 1 207 ? -1.056 -3.135 -7.969 1.00 97.44 207 LEU A CA 1
ATOM 1662 C C . LEU A 1 207 ? -0.636 -3.366 -9.430 1.00 97.44 207 LEU A C 1
ATOM 1664 O O . LEU A 1 207 ? -1.415 -3.916 -10.204 1.00 97.44 207 LEU A O 1
ATOM 1668 N N . ARG A 1 208 ? 0.605 -3.026 -9.813 1.00 97.31 208 ARG A N 1
ATOM 1669 C CA . ARG A 1 208 ? 1.121 -3.314 -11.168 1.00 97.31 208 ARG A CA 1
ATOM 1670 C C . ARG A 1 208 ? 1.167 -4.818 -11.464 1.00 97.31 208 ARG A C 1
ATOM 1672 O O . ARG A 1 208 ? 0.879 -5.234 -12.584 1.00 97.31 208 ARG A O 1
ATOM 1679 N N . ALA A 1 209 ? 1.496 -5.640 -10.467 1.00 96.31 209 ALA A N 1
ATOM 1680 C CA . ALA A 1 209 ? 1.453 -7.093 -10.599 1.00 96.31 209 ALA A CA 1
ATOM 1681 C C . ALA A 1 209 ? 0.015 -7.608 -10.806 1.00 96.31 209 ALA A C 1
ATOM 1683 O O . ALA A 1 209 ? -0.206 -8.457 -11.671 1.00 96.31 209 ALA A O 1
ATOM 1684 N N . MET A 1 210 ? -0.968 -7.060 -10.078 1.00 96.56 210 MET A N 1
ATOM 1685 C CA . MET A 1 210 ? -2.393 -7.348 -10.288 1.00 96.56 210 MET A CA 1
ATOM 1686 C C . MET A 1 210 ? -2.861 -6.947 -11.693 1.00 96.56 210 MET A C 1
ATOM 1688 O O . MET A 1 210 ? -3.553 -7.728 -12.340 1.00 96.56 210 MET A O 1
ATOM 1692 N N . GLU A 1 211 ? -2.460 -5.776 -12.200 1.00 96.25 211 GLU A N 1
ATOM 1693 C CA . GLU A 1 211 ? -2.773 -5.346 -13.574 1.00 96.25 211 GLU A CA 1
ATOM 1694 C C . GLU A 1 211 ? -2.277 -6.356 -14.609 1.00 96.25 211 GLU A C 1
ATOM 1696 O O . GLU A 1 211 ? -3.020 -6.760 -15.506 1.00 96.25 211 GLU A O 1
ATOM 1701 N N . TRP A 1 212 ? -1.028 -6.804 -14.468 1.00 94.19 212 TRP A N 1
ATOM 1702 C CA . TRP A 1 212 ? -0.465 -7.799 -15.372 1.00 94.19 212 TRP A CA 1
ATOM 1703 C C . TRP A 1 212 ? -1.183 -9.151 -15.268 1.00 94.19 212 TRP A C 1
ATOM 1705 O O . TRP A 1 212 ? -1.483 -9.783 -16.287 1.00 94.19 212 TRP A O 1
ATOM 1715 N N . PHE A 1 213 ? -1.525 -9.578 -14.050 1.00 93.31 213 PHE A N 1
ATOM 1716 C CA . PHE A 1 213 ? -2.305 -10.792 -13.821 1.00 93.31 213 PHE A CA 1
ATOM 1717 C C . PHE A 1 213 ? -3.683 -10.727 -14.495 1.00 93.31 213 PHE A C 1
ATOM 1719 O O . PHE A 1 213 ? -4.068 -11.664 -15.192 1.00 93.31 213 PHE A O 1
ATOM 1726 N N . VAL A 1 214 ? -4.401 -9.608 -14.365 1.00 94.94 214 VAL A N 1
ATOM 1727 C CA . VAL A 1 214 ? -5.705 -9.400 -15.016 1.00 94.94 214 VAL A CA 1
ATOM 1728 C C . VAL A 1 214 ? -5.568 -9.449 -16.538 1.00 94.94 214 VAL A C 1
ATOM 1730 O O . VAL A 1 214 ? -6.318 -10.161 -17.205 1.00 94.94 214 VAL A O 1
ATOM 1733 N N . ASN A 1 215 ? -4.581 -8.750 -17.099 1.00 93.00 215 ASN A N 1
ATOM 1734 C CA . ASN A 1 215 ? -4.379 -8.687 -18.548 1.00 93.00 215 ASN A CA 1
ATOM 1735 C C . ASN A 1 215 ? -3.972 -10.040 -19.154 1.00 93.00 215 ASN A C 1
ATOM 1737 O O . ASN A 1 215 ? -4.441 -10.398 -20.232 1.00 93.00 215 ASN A O 1
ATOM 1741 N N . SER A 1 216 ? -3.148 -10.826 -18.457 1.00 89.75 216 SER A N 1
ATOM 1742 C CA . SER A 1 216 ? -2.739 -12.168 -18.908 1.00 89.75 216 SER A CA 1
ATOM 1743 C C . SER A 1 216 ? -3.868 -13.208 -18.865 1.00 89.75 216 SER A C 1
ATOM 1745 O O . SER A 1 216 ? -3.772 -14.239 -19.532 1.00 89.75 216 SER A O 1
ATOM 1747 N N . HIS A 1 217 ? -4.943 -12.933 -18.121 1.00 86.00 217 HIS A N 1
ATOM 1748 C CA . HIS A 1 217 ? -6.083 -13.834 -17.932 1.00 86.00 217 HIS A CA 1
ATOM 1749 C C . HIS A 1 217 ? -7.384 -13.368 -18.596 1.00 86.00 217 HIS A C 1
ATOM 1751 O O . HIS A 1 217 ? -8.312 -14.161 -18.684 1.00 86.00 217 HIS A O 1
ATOM 1757 N N . ARG A 1 218 ? -7.454 -12.123 -19.085 1.00 74.38 218 ARG A N 1
ATOM 1758 C CA . ARG A 1 218 ? -8.539 -11.635 -19.959 1.00 74.38 218 ARG A CA 1
ATOM 1759 C C . ARG A 1 218 ? -8.390 -12.076 -21.421 1.00 74.38 218 ARG A C 1
ATOM 1761 O O . ARG A 1 218 ? -9.374 -12.085 -22.146 1.00 74.38 218 ARG A O 1
ATOM 1768 N N . ASN A 1 219 ? -7.171 -12.415 -21.844 1.00 53.50 219 ASN A N 1
ATOM 1769 C CA . ASN A 1 219 ? -6.828 -12.763 -23.231 1.00 53.50 219 ASN A CA 1
ATOM 1770 C C . ASN A 1 219 ? -6.789 -14.286 -23.492 1.00 53.50 219 ASN A C 1
ATOM 1772 O O . ASN A 1 219 ? -6.114 -14.734 -24.419 1.00 53.50 219 ASN A O 1
ATOM 1776 N N . LYS A 1 220 ? -7.464 -15.080 -22.657 1.00 46.44 220 LYS A N 1
ATOM 1777 C CA . LYS A 1 220 ? -7.668 -16.528 -22.811 1.00 46.44 220 LYS A CA 1
ATOM 1778 C C . LYS A 1 220 ? -9.145 -16.834 -22.642 1.00 46.44 220 LYS A C 1
ATOM 1780 O O . LYS A 1 220 ? -9.609 -17.755 -23.341 1.00 46.44 220 LYS A O 1
#

pLDDT: mean 90.45, std 7.89, range [46.44, 97.69]

Secondary structure (DSSP, 8-state):
--HHHHHHIIIIIS---------S-TTHHHHHHHHS-GGG-------PPPHHHHHHHHHHHHHH-TTS-HHHHHHHHTS-HHHHHHHHTT-HHHHHHHHHHHHHH-----GGGSHHHHHHHHHHHTTTTSS--S--HHHHHHHHHHHHHSGGGEEEHHHHHHHH-HHHHHHHHHTTSEEEE---SS---SSSPPSS-EEEESSHHHHHHHHHHHHHHH--

Mean predicted aligned error: 5.18 Å

Sequence (220 aa):
MTFLDFAVRMTTKEKKMHIIMTSSDSFFLQWIGKCINPTYLDWFVLGDMTRDEAHRYFLHALETDCRLSEEKKAMLGSVDSDTIYRLTGGRPIFIESYIRQVHQSGFFVDPLRFQPVRQAYGCMFNSLGDEPKTYGKAETLAVSSLLVNSPGHHTSYGNLAIKLGLPVVEEMFERNFLQYRPPSTFSRDLDPSPYETVVTAQSQPCLRAMEWFVNSHRNK

InterPro domains:
  IPR051667 Archaeal ATPase domain-containing protein [PTHR37096] (2-218)

Solvent-accessible surface area (backbone atoms only — not comparable to full-atom values): 12672 Å² total; per-residue (Å²): 134,54,73,63,59,52,49,51,42,35,45,69,75,66,60,76,52,86,86,87,87,84,76,91,57,61,57,49,67,65,52,49,48,74,75,43,70,59,92,80,59,87,86,78,50,87,52,52,38,35,73,68,54,31,45,55,49,46,53,52,54,49,72,68,39,86,86,55,53,70,71,55,40,56,55,58,72,68,52,60,59,65,65,51,38,64,50,27,34,29,42,65,72,40,43,54,50,47,56,54,44,32,72,76,72,46,87,80,83,57,56,79,77,37,63,64,19,45,48,35,35,49,68,67,54,70,48,68,84,63,76,98,60,87,59,48,68,67,56,52,45,52,50,34,46,48,29,68,72,30,76,54,37,36,45,54,40,68,61,49,28,71,73,66,35,56,70,35,54,51,50,34,39,79,69,61,56,36,30,64,40,69,58,41,96,68,38,69,48,46,56,72,73,56,88,50,47,28,34,31,50,70,39,37,24,38,42,52,25,32,47,51,53,41,57,70,60,71,77,111

Radius of gyration: 20.24 Å; Cα contacts (8 Å, |Δi|>4): 240; chains: 1; bounding box: 47×42×60 Å

=== Feature glossary ===
Each block in this record encodes a different view of the same protein. In brief:

Predicted aligned error. PAE(i, j) answers: if I align the predicted and true structures on residue i, how far off (in Å) do I expect residue j to be? A block-diagonal PAE matrix with low values on the blocks and high values off-diagonal is the signature of a multi-domain protein with confidently predicted domains but uncertain inter-domain orientation.

Contact-map, Ramachandran, and PAE plots. Plot images: a contact map (which residues are close in 3D, as an N×N binary image), a Ramachandran scatter (backbone torsion angles, revealing secondary-structure composition at a glance), and — for AlphaFold structures — a PAE heatmap (pairwise prediction confidence).

Backbone torsions (φ/ψ). φ (phi) and ψ (psi) are the two rotatable backbone dihedrals per residue: φ is the C(i-1)–N–Cα–C torsion, ψ is the N–Cα–C–N(i+1) torsion, both in degrees on (−180°, 180°]. α-helical residues cluster near (−60°, −45°); β-strand residues near (−120°, +130°). A Ramachandran plot is simply a scatter of (φ, ψ) for every residue.

Foldseek 3Di. A 3Di character summarizes, for each residue, the relative orientation of the Cα frame of its nearest spatial neighbor. Because it encodes fold topology rather than chemistry, 3Di alignments detect remote structural similarity that sequence alignment misses.

Radius of gyration, Cα contacts, bounding box. Three whole-structure scalars: the radius of gyration (RMS distance of Cα from centroid, in Å), the count of Cα–Cα contacts (pairs closer than 8 Å and separated by more than four residues in sequence — i.e. tertiary, not local, contacts), and the bounding-box dimensions. Together they distinguish compact globular folds from extended fibres or disordered chains.

Sequence. Sequence gives the chain of amino acids in standard one-letter code (A=alanine, C=cysteine, …, Y=tyrosine), read N→C. It is the only feature that is directly encoded by the gene; all structural features are derived from the folded form of this sequence.

mmCIF coordinates. Atomic coordinates in PDBx/mmCIF format — the same representation the Protein Data Bank distributes. Each line of the _atom_site loop places one backbone atom in Cartesian space (units: ångströms, origin: arbitrary).

Secondary structure (3-state, P-SEA). Three-state secondary structure (P-SEA) collapses the eight DSSP classes into helix (a), strand (b), and coil (c). P-SEA assigns these from Cα geometry alone — distances and angles — without requiring backbone oxygens, so it works on any Cα trace.

InterPro / GO / CATH / organism. Functional annotations link the protein to curated databases. InterPro entries identify conserved domains and families by matching the sequence against member-database signatures (Pfam, PROSITE, CDD, …). Gene Ontology (GO) terms describe molecular function, biological process, and cellular component in a controlled vocabulary. CATH places the structure in a hierarchical fold classification (Class/Architecture/Topology/Homologous-superfamily). The organism is the source species.

B-factor. B-factor (Debye–Waller factor) reflects atomic displacement in the crystal lattice. It is an experimental observable (units Å²), not a prediction; low values mean the atom is pinned down, high values mean it moves or is heterogeneous across the crystal.

Rendered structure images. Structure images are PyMOL renders from six orthogonal camera directions. Cartoon representation draws helices as coils and strands as arrows; sticks shows the backbone as bonds; surface shows the solvent-excluded envelope. Rainbow coloring maps sequence position to hue (blue→red, N→C); chain coloring assigns a distinct color per polypeptide.

Solvent-accessible surface area. Solvent-accessible surface area (SASA) is the area in Å² traced out by the centre of a 1.4 Å probe sphere (a water molecule) rolled over the protein's van der Waals surface (Shrake–Rupley / Lee–Richards construction). Buried residues have near-zero SASA; fully exposed residues can exceed 200 Å². The total SASA scales roughly with the number of surface residues.

Secondary structure (8-state, DSSP). The SS8 string is DSSP's per-residue secondary-structure call. α-helix (H) means an i→i+4 H-bond ladder; β-strand (E) means the residue participates in a β-sheet; 3₁₀ (G) and π (I) are tighter and wider helices; T/S are turns/bends; '-' is loop.

pLDDT. For AlphaFold models, the B-factor field carries pLDDT — the model's own estimate of local accuracy on a 0–100 scale. Regions with pLDDT<50 should be treated as essentially unmodeled; they often correspond to intrinsically disordered segments.

Nearest PDB structures. Nearest PDB neighbors are the top structural matches found by Foldseek when searching this structure against the entire Protein Data Bank. Each hit reports a TM-score (0 to 1; >0.5 almost always implies the same fold) and an E-value. These are *structural* homologs — they may share no detectable sequence similarity.